Protein AF-W4F098-F1 (afdb_monomer)

pLDDT: mean 94.11, std 7.77, range [35.66, 98.75]

Sequence (326 aa):
MKIMIKNLPDYEVAYIRHFGSYFEPSDHWGRLGEWAARNGLFPPTQNYIGLSIDNPEFVAPELCRHDACITLPKDFVKEEHSEIHFKTITGGLYALYQFYDTPDKLANAYQAVFGDWIPQSDYVAVDKISLEFSMNNPLDDPEGKCKVDLYVPIKKKLSKDELITEFEQAQDWVISLKKHSENDFFKPIAKDKWSVAEIIGHLAYWDKYVLEEILPNMKQNADINSIDFQELNNQASNYALSGIFGMSLIDQFVEGRERLVAELKGKSDAEFYVQFKINGDEVDPDSGAPFSMYSYISSFIWHDNHHKKQIIAFFNSKYSEDFQVK

Foldseek 3Di:
DDKDKDWDAKFKKWKDKDFFAPPDDDCRLVVVVVVCVVVVQDPPVKWWKKWFPDDCVPDPGRGTMIITIITDDPPDDCVVCPPIDIDMQHTGIWIWDKDKFASVCVVVVVCCVQVPPQQVDQKAFDPGIKIWTFPDQLVPPPRSITTTTITTHIDGQDDLVRLLVLLLVLLVLLVVCVPDDQVQQQDALDVPHGGVLLVLLLLLLVLQCCLPQNVVQQAAAAEGEDDDSVVSSVVSRVVSVVPDTSVVSSVSNNVSSVSSSVVSVPDDPVQQAHFYHYPPHQADPVRRHGDGNSVVSVVSSVVSVVVSVSVVVSVVVVVVVVVVVD

Structure (mmCIF, N/CA/C/O backbone):
data_AF-W4F098-F1
#
_entry.id   AF-W4F098-F1
#
loop_
_atom_site.group_PDB
_atom_site.id
_atom_site.type_symbol
_atom_site.label_atom_id
_atom_site.label_alt_id
_atom_site.label_comp_id
_atom_site.label_asym_id
_atom_site.label_entity_id
_atom_site.label_seq_id
_atom_site.pdbx_PDB_ins_code
_atom_site.Cartn_x
_atom_site.Cartn_y
_atom_site.Cartn_z
_atom_site.occupancy
_atom_site.B_iso_or_equiv
_atom_site.auth_seq_id
_atom_site.auth_comp_id
_atom_site.auth_asym_id
_atom_site.auth_atom_id
_atom_site.pdbx_PDB_model_num
ATOM 1 N N . MET A 1 1 ? -9.588 -8.659 -22.342 1.00 80.19 1 MET A N 1
ATOM 2 C CA . MET A 1 1 ? -8.180 -8.524 -21.913 1.00 80.19 1 MET A CA 1
ATOM 3 C C . MET A 1 1 ? -7.691 -9.848 -21.333 1.00 80.19 1 MET A C 1
ATOM 5 O O . MET A 1 1 ? -8.474 -10.498 -20.653 1.00 80.19 1 MET A O 1
ATOM 9 N N . LYS A 1 2 ? -6.446 -10.272 -21.596 1.00 90.38 2 LYS A N 1
ATOM 10 C CA . LYS A 1 2 ? -5.858 -11.475 -20.980 1.00 90.38 2 LYS A CA 1
ATOM 11 C C . LYS A 1 2 ? -4.808 -11.054 -19.953 1.00 90.38 2 LYS A C 1
ATOM 13 O O . LYS A 1 2 ? -3.764 -10.547 -20.344 1.00 90.38 2 LYS A O 1
ATOM 18 N N . ILE A 1 3 ? -5.093 -11.288 -18.675 1.00 96.81 3 ILE A N 1
ATOM 19 C CA . ILE A 1 3 ? -4.141 -11.105 -17.574 1.00 96.81 3 ILE A CA 1
ATOM 20 C C . ILE A 1 3 ? -3.572 -12.464 -17.182 1.00 96.81 3 ILE A C 1
ATOM 22 O O . ILE A 1 3 ? -4.299 -13.457 -17.119 1.00 96.81 3 ILE A O 1
ATOM 26 N N . MET A 1 4 ? -2.265 -12.517 -16.944 1.00 97.81 4 MET A N 1
ATOM 27 C CA . MET A 1 4 ? -1.589 -13.702 -16.419 1.00 97.81 4 MET A CA 1
ATOM 28 C C . MET A 1 4 ? -1.068 -13.419 -15.019 1.00 97.81 4 MET A C 1
ATOM 30 O O . MET A 1 4 ? -0.455 -12.388 -14.785 1.00 97.81 4 MET A O 1
ATOM 34 N N . ILE A 1 5 ? -1.248 -14.361 -14.101 1.00 98.00 5 ILE A N 1
ATOM 35 C CA . ILE A 1 5 ? -0.668 -14.258 -12.762 1.00 98.00 5 ILE A CA 1
ATOM 36 C C . ILE A 1 5 ? 0.738 -14.853 -12.797 1.00 98.00 5 ILE A C 1
ATOM 38 O O . ILE A 1 5 ? 0.929 -15.984 -13.257 1.00 98.00 5 ILE A O 1
ATOM 42 N N . LYS A 1 6 ? 1.732 -14.090 -12.345 1.00 98.06 6 LYS A N 1
ATOM 43 C CA . LYS A 1 6 ? 3.144 -14.482 -12.368 1.00 98.06 6 LYS A CA 1
ATOM 44 C C . LYS A 1 6 ? 3.785 -14.219 -11.018 1.00 98.06 6 LYS A C 1
ATOM 46 O O . LYS A 1 6 ? 3.585 -13.163 -10.434 1.00 98.06 6 LYS A O 1
ATOM 51 N N . ASN A 1 7 ? 4.582 -15.172 -10.547 1.00 97.69 7 ASN A N 1
ATOM 52 C CA . ASN A 1 7 ? 5.490 -14.929 -9.438 1.00 97.69 7 ASN A CA 1
ATOM 53 C C . ASN A 1 7 ? 6.871 -14.593 -10.008 1.00 97.69 7 ASN A C 1
ATOM 55 O O . ASN A 1 7 ? 7.458 -15.424 -10.702 1.00 97.69 7 ASN A O 1
ATOM 59 N N . LEU A 1 8 ? 7.363 -13.388 -9.742 1.00 97.81 8 LEU A N 1
ATOM 60 C CA . LEU A 1 8 ? 8.679 -12.926 -10.173 1.00 97.81 8 LEU A CA 1
ATOM 61 C C . LEU A 1 8 ? 9.720 -13.120 -9.057 1.00 97.81 8 LEU A C 1
ATOM 63 O O . LEU A 1 8 ? 9.364 -12.999 -7.880 1.00 97.81 8 LEU A O 1
ATOM 67 N N . PRO A 1 9 ? 10.986 -13.424 -9.401 1.00 97.38 9 PRO A N 1
ATOM 68 C CA . PRO A 1 9 ? 12.090 -13.408 -8.447 1.00 97.38 9 PRO A CA 1
ATOM 69 C C . PRO A 1 9 ? 12.488 -11.968 -8.092 1.00 97.38 9 PRO A C 1
ATOM 71 O O . PRO A 1 9 ? 12.041 -11.014 -8.728 1.00 97.38 9 PRO A O 1
ATOM 74 N N . ASP A 1 10 ? 13.365 -11.827 -7.100 1.00 97.56 10 ASP A N 1
ATOM 75 C CA . ASP A 1 10 ? 14.087 -10.574 -6.879 1.00 97.56 10 ASP A CA 1
ATOM 76 C C . ASP A 1 10 ? 15.057 -10.315 -8.043 1.00 97.56 10 ASP A C 1
ATOM 78 O O . ASP A 1 10 ? 15.678 -11.247 -8.567 1.00 97.56 10 ASP A O 1
ATOM 82 N N . TYR A 1 11 ? 15.213 -9.047 -8.421 1.00 97.62 11 TYR A N 1
ATOM 83 C CA . TYR A 1 11 ? 16.178 -8.612 -9.426 1.00 97.62 11 TYR A CA 1
ATOM 84 C C . TYR A 1 11 ? 17.171 -7.627 -8.826 1.00 97.62 11 TYR A C 1
ATOM 86 O O . TYR A 1 11 ? 16.789 -6.580 -8.303 1.00 97.62 11 TYR A O 1
ATOM 94 N N . GLU A 1 12 ? 18.454 -7.925 -8.982 1.00 98.25 12 GLU A N 1
ATOM 95 C CA . GLU A 1 12 ? 19.508 -6.932 -8.815 1.00 98.25 12 GLU A CA 1
ATOM 96 C C . GLU A 1 12 ? 19.577 -6.086 -10.082 1.00 98.25 12 GLU A C 1
ATOM 98 O O . GLU A 1 12 ? 19.704 -6.631 -11.182 1.00 98.25 12 GLU A O 1
ATOM 103 N N . VAL A 1 13 ? 19.467 -4.765 -9.938 1.00 98.50 13 VAL A N 1
ATOM 104 C CA . VAL A 1 13 ? 19.483 -3.846 -11.077 1.00 98.50 13 VAL A CA 1
ATOM 105 C C . VAL A 1 13 ? 20.481 -2.715 -10.884 1.00 98.50 13 VAL A C 1
ATOM 107 O O . VAL A 1 13 ? 20.653 -2.199 -9.776 1.00 98.50 13 VAL A O 1
ATOM 110 N N . ALA A 1 14 ? 21.093 -2.300 -11.990 1.00 98.56 14 ALA A N 1
ATOM 111 C CA . ALA A 1 14 ? 21.688 -0.976 -12.113 1.00 98.56 14 ALA A CA 1
ATOM 112 C C . ALA A 1 14 ? 20.643 -0.021 -12.693 1.00 98.56 14 ALA A C 1
ATOM 114 O O . ALA A 1 14 ? 19.840 -0.431 -13.537 1.00 98.56 14 ALA A O 1
ATOM 115 N N . TYR A 1 15 ? 20.628 1.235 -12.250 1.00 98.44 15 TYR A N 1
ATOM 116 C CA . TYR A 1 15 ? 19.641 2.203 -12.713 1.00 98.44 15 TYR A CA 1
ATOM 117 C C . TYR A 1 15 ? 20.173 3.628 -12.836 1.00 98.44 15 TYR A C 1
ATOM 119 O O . TYR A 1 15 ? 21.070 4.056 -12.106 1.00 98.44 15 TYR A O 1
ATOM 127 N N . ILE A 1 16 ? 19.548 4.380 -13.742 1.00 98.00 16 ILE A N 1
ATOM 128 C CA . ILE A 1 16 ? 19.673 5.836 -13.840 1.00 98.00 16 ILE A CA 1
ATOM 129 C C . ILE A 1 16 ? 18.292 6.440 -13.588 1.00 98.00 16 ILE A C 1
ATOM 131 O O . ILE A 1 16 ? 17.318 6.079 -14.253 1.00 98.00 16 ILE A O 1
ATOM 135 N N . ARG A 1 17 ? 18.222 7.359 -12.618 1.00 96.94 17 ARG A N 1
ATOM 136 C CA . ARG A 1 17 ? 17.006 8.106 -12.289 1.00 96.94 17 ARG A CA 1
ATOM 137 C C . ARG A 1 17 ? 16.885 9.359 -13.142 1.00 96.94 17 ARG A C 1
ATOM 139 O O . ARG A 1 17 ? 17.845 10.118 -13.276 1.00 96.94 17 ARG A O 1
ATOM 146 N N . HIS A 1 18 ? 15.679 9.599 -13.625 1.00 95.75 18 HIS A N 1
ATOM 147 C CA . HIS A 1 18 ? 15.246 10.839 -14.243 1.00 95.75 18 HIS A CA 1
ATOM 148 C C . HIS A 1 18 ? 14.149 11.500 -13.401 1.00 95.75 18 HIS A C 1
ATOM 150 O O . HIS A 1 18 ? 13.354 10.807 -12.764 1.00 95.75 18 HIS A O 1
ATOM 156 N N . PHE A 1 19 ? 14.137 12.833 -13.403 1.00 94.94 19 PHE A N 1
ATOM 157 C CA . PHE A 1 19 ? 13.070 13.668 -12.857 1.00 94.94 19 PHE A CA 1
ATOM 158 C C . PHE A 1 19 ? 12.462 14.459 -14.011 1.00 94.94 19 PHE A C 1
ATOM 160 O O . PHE A 1 19 ? 13.206 15.152 -14.711 1.00 94.94 19 PHE A O 1
ATOM 167 N N . GLY A 1 20 ? 11.152 14.348 -14.204 1.00 92.88 20 GLY A N 1
ATOM 168 C CA . GLY A 1 20 ? 10.455 14.974 -15.320 1.00 92.88 20 GLY A CA 1
ATOM 169 C C . GLY A 1 20 ? 9.250 14.172 -15.796 1.00 92.88 20 GLY A C 1
ATOM 170 O O . GLY A 1 20 ? 8.961 13.079 -15.305 1.00 92.88 20 GLY A O 1
ATOM 171 N N . SER A 1 21 ? 8.542 14.747 -16.769 1.00 89.31 21 SER A N 1
ATOM 172 C CA . SER A 1 21 ? 7.345 14.149 -17.356 1.00 89.31 21 SER A CA 1
ATOM 173 C C . SER A 1 21 ? 7.665 12.804 -18.007 1.00 89.31 21 SER A C 1
ATOM 175 O O . SER A 1 21 ? 8.571 12.712 -18.832 1.00 89.31 21 SER A O 1
ATOM 177 N N . TYR A 1 22 ? 6.861 11.775 -17.723 1.00 87.38 22 TYR A N 1
ATOM 178 C CA . TYR A 1 22 ? 6.970 10.476 -18.403 1.00 87.38 22 TYR A CA 1
ATOM 179 C C . TYR A 1 22 ? 6.604 10.534 -19.894 1.00 87.38 22 TYR A C 1
ATOM 181 O O . TYR A 1 22 ? 6.888 9.598 -20.638 1.00 87.38 22 TYR A O 1
ATOM 189 N N . PHE A 1 23 ? 5.950 11.612 -20.329 1.00 80.88 23 PHE A N 1
ATOM 190 C CA . PHE A 1 23 ? 5.459 11.785 -21.696 1.00 80.88 23 PHE A CA 1
ATOM 191 C C . PHE A 1 23 ? 6.405 12.615 -22.571 1.00 80.88 23 PHE A C 1
ATOM 193 O O . PHE A 1 23 ? 6.161 12.765 -23.768 1.00 80.88 23 PHE A O 1
ATOM 200 N N . GLU A 1 24 ? 7.468 13.172 -21.988 1.00 81.62 24 GLU A N 1
ATOM 201 C CA . GLU A 1 24 ? 8.462 13.962 -22.708 1.00 81.62 24 GLU A CA 1
ATOM 202 C C . GLU A 1 24 ? 9.735 13.144 -22.971 1.00 81.62 24 GLU A C 1
ATOM 204 O O . GLU A 1 24 ? 10.067 12.234 -22.208 1.00 81.62 24 GLU A O 1
ATOM 209 N N . PRO A 1 25 ? 10.480 13.441 -24.052 1.00 79.75 25 PRO A N 1
ATOM 210 C CA . PRO A 1 25 ? 11.747 12.777 -24.314 1.00 79.75 25 PRO A CA 1
ATOM 211 C C . PRO A 1 25 ? 12.751 12.980 -23.177 1.00 79.75 25 PRO A C 1
ATOM 213 O O . PRO A 1 25 ? 12.958 14.088 -22.687 1.00 79.75 25 PRO A O 1
ATOM 216 N N . SER A 1 26 ? 13.453 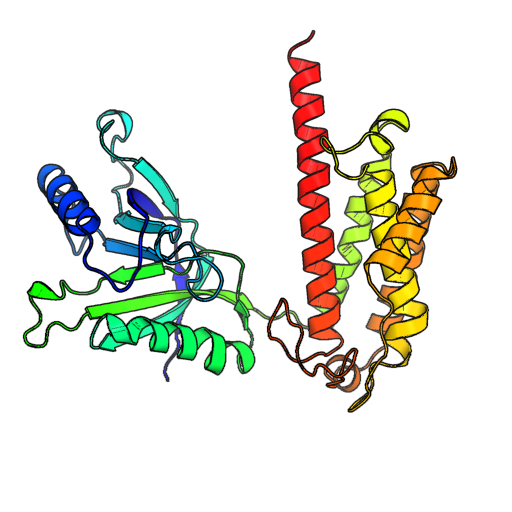11.908 -22.832 1.00 83.25 26 SER A N 1
ATOM 217 C CA . SER A 1 26 ? 14.438 11.870 -21.752 1.00 83.25 26 SER A CA 1
ATOM 218 C C . SER A 1 26 ? 15.675 11.076 -22.181 1.00 83.25 26 SER A C 1
ATOM 220 O O . SER A 1 26 ? 15.553 10.104 -22.929 1.00 83.25 26 SER A O 1
ATOM 222 N N . ASP A 1 27 ? 16.862 11.436 -21.691 1.00 91.25 27 ASP A N 1
ATOM 223 C CA . ASP A 1 27 ? 18.137 10.847 -22.129 1.00 91.25 27 ASP A CA 1
ATOM 224 C C . ASP A 1 27 ? 18.610 9.641 -21.292 1.00 91.25 27 ASP A C 1
ATOM 226 O O . ASP A 1 27 ? 19.553 8.942 -21.677 1.00 91.25 27 ASP A O 1
ATOM 230 N N . HIS A 1 28 ? 17.976 9.369 -20.146 1.00 94.44 28 HIS A N 1
ATOM 231 C CA . HIS A 1 28 ? 18.474 8.399 -19.163 1.00 94.44 28 HIS A CA 1
ATOM 232 C C . HIS A 1 28 ? 18.463 6.959 -19.677 1.00 94.44 28 HIS A C 1
ATOM 234 O O . HIS A 1 28 ? 19.371 6.202 -19.337 1.00 94.44 28 HIS A O 1
ATOM 240 N N . TRP A 1 29 ? 17.513 6.589 -20.541 1.00 93.50 29 TRP A N 1
ATOM 241 C CA . TRP A 1 29 ? 17.525 5.293 -21.231 1.00 93.50 29 TRP A CA 1
ATOM 242 C C . TRP A 1 29 ? 18.740 5.132 -22.151 1.00 93.50 29 TRP A C 1
ATOM 244 O O . TRP A 1 29 ? 19.374 4.078 -22.145 1.00 93.50 29 TRP A O 1
ATOM 254 N N . GLY A 1 30 ? 19.107 6.183 -22.893 1.00 94.12 30 GLY A N 1
ATOM 255 C CA . GLY A 1 30 ? 20.294 6.185 -23.752 1.00 94.12 30 GLY A CA 1
ATOM 256 C C . GLY A 1 30 ? 21.578 6.051 -22.935 1.00 94.12 30 GLY A C 1
ATOM 257 O O . GLY A 1 30 ? 22.391 5.167 -23.195 1.00 94.12 30 GLY A O 1
ATOM 258 N N . ARG A 1 31 ? 21.704 6.847 -21.867 1.00 96.44 31 ARG A N 1
ATOM 259 C CA . ARG A 1 31 ? 22.838 6.781 -20.928 1.00 96.44 31 ARG A CA 1
ATOM 260 C C . ARG A 1 31 ? 22.973 5.405 -20.271 1.00 96.44 31 ARG A C 1
ATOM 262 O O . ARG A 1 31 ? 24.084 4.890 -20.142 1.00 96.44 31 ARG A O 1
ATOM 269 N N . LEU A 1 32 ? 21.853 4.794 -19.874 1.00 97.25 32 LEU A N 1
ATOM 270 C CA . LEU A 1 32 ? 21.842 3.439 -19.323 1.00 97.25 32 LEU A CA 1
ATOM 271 C C . LEU A 1 32 ? 22.260 2.416 -20.383 1.00 97.25 32 LEU A C 1
ATOM 273 O O . LEU A 1 32 ? 23.039 1.519 -20.077 1.00 97.25 32 LEU A O 1
ATOM 277 N N . GLY A 1 33 ? 21.777 2.556 -21.619 1.00 95.88 33 GLY A N 1
ATOM 278 C CA . GLY A 1 33 ? 22.153 1.706 -22.748 1.00 95.88 33 GLY A CA 1
ATOM 279 C C . GLY A 1 33 ? 23.653 1.748 -23.046 1.00 95.88 33 GLY A C 1
ATOM 280 O O . GLY A 1 33 ? 24.286 0.702 -23.164 1.00 95.88 33 GLY A O 1
ATOM 281 N N . GLU A 1 34 ? 24.251 2.941 -23.086 1.00 96.50 34 GLU A N 1
ATOM 282 C CA . GLU A 1 34 ? 25.697 3.121 -23.274 1.00 96.50 34 GLU A CA 1
ATOM 283 C C . GLU A 1 34 ? 26.517 2.496 -22.141 1.00 96.50 34 GLU A C 1
ATOM 285 O O . GLU A 1 34 ? 27.559 1.876 -22.374 1.00 96.50 34 GLU A O 1
ATOM 290 N N . TRP A 1 35 ? 26.065 2.658 -20.896 1.00 97.88 35 TRP A N 1
ATOM 291 C CA . TRP A 1 35 ? 26.702 2.024 -19.747 1.00 97.88 35 TRP A CA 1
ATOM 292 C C . TRP A 1 35 ? 26.570 0.496 -19.799 1.00 97.88 35 TRP A C 1
ATOM 294 O O . TRP A 1 35 ? 27.565 -0.208 -19.640 1.00 97.88 35 TRP A O 1
ATOM 304 N N . ALA A 1 36 ? 25.380 -0.026 -20.095 1.00 97.56 36 ALA A N 1
ATOM 305 C CA . ALA A 1 36 ? 25.125 -1.457 -20.222 1.00 97.56 36 ALA A CA 1
ATOM 306 C C . ALA A 1 36 ? 25.998 -2.096 -21.314 1.00 97.56 36 ALA A C 1
ATOM 308 O O . ALA A 1 36 ? 26.632 -3.125 -21.076 1.00 97.56 36 ALA A O 1
ATOM 309 N N . ALA A 1 37 ? 26.110 -1.441 -22.474 1.00 96.62 37 ALA A N 1
ATOM 310 C CA . ALA A 1 37 ? 26.910 -1.925 -23.592 1.00 96.62 37 ALA A CA 1
ATOM 311 C C . ALA A 1 37 ? 28.406 -2.017 -23.257 1.00 96.62 37 ALA A C 1
ATOM 313 O O . ALA A 1 37 ? 29.049 -3.014 -23.588 1.00 96.62 37 ALA A O 1
ATOM 314 N N . ARG A 1 38 ? 28.959 -1.017 -22.552 1.00 96.81 38 ARG A N 1
ATOM 315 C CA . ARG A 1 38 ? 30.360 -1.039 -22.087 1.00 96.81 38 ARG A CA 1
ATOM 316 C C . ARG A 1 38 ? 30.646 -2.173 -21.102 1.00 96.81 38 ARG A C 1
ATOM 318 O O . ARG A 1 38 ? 31.781 -2.631 -21.038 1.00 96.81 38 ARG A O 1
ATOM 325 N N . ASN A 1 39 ? 29.623 -2.633 -20.385 1.00 96.44 39 ASN A N 1
ATOM 326 C CA . ASN A 1 39 ? 29.720 -3.674 -19.362 1.00 96.44 39 ASN A CA 1
ATOM 327 C C . ASN A 1 39 ? 29.205 -5.045 -19.825 1.00 96.44 39 ASN A C 1
ATOM 329 O O . ASN A 1 39 ? 29.034 -5.952 -19.015 1.00 96.44 39 ASN A O 1
ATOM 333 N N . GLY A 1 40 ? 28.953 -5.220 -21.127 1.00 96.19 40 GLY A N 1
ATOM 334 C CA . GLY A 1 40 ? 28.548 -6.512 -21.681 1.00 96.19 40 GLY A CA 1
ATOM 335 C C . GLY A 1 40 ? 27.134 -6.961 -21.294 1.00 96.19 40 GLY A C 1
ATOM 336 O O . GLY A 1 40 ? 26.824 -8.150 -21.384 1.00 96.19 40 GLY A O 1
ATOM 337 N N . LEU A 1 41 ? 26.278 -6.042 -20.842 1.00 97.25 41 LEU A N 1
ATOM 338 C CA . LEU A 1 41 ? 24.925 -6.342 -20.384 1.00 97.25 41 LEU A CA 1
ATOM 339 C C . LEU A 1 41 ? 23.940 -6.193 -21.545 1.00 97.25 41 LEU A C 1
ATOM 341 O O . LEU A 1 41 ? 23.607 -5.081 -21.949 1.00 97.25 41 LEU A O 1
ATOM 345 N N . PHE A 1 42 ? 23.464 -7.322 -22.074 1.00 92.88 42 PHE A N 1
ATOM 346 C CA . PHE A 1 42 ? 22.591 -7.345 -23.248 1.00 92.88 42 PHE A CA 1
ATOM 347 C C . PHE A 1 42 ? 21.412 -8.319 -23.097 1.00 92.88 42 PHE A C 1
ATOM 349 O O . PHE A 1 42 ? 21.537 -9.358 -22.432 1.00 92.88 42 PHE A O 1
ATOM 356 N N . PRO A 1 43 ? 20.281 -8.045 -23.771 1.00 91.94 43 PRO A N 1
ATOM 357 C CA . PRO A 1 43 ? 19.245 -9.042 -24.014 1.00 91.94 43 PRO A CA 1
ATOM 358 C C . PRO A 1 43 ? 19.775 -10.237 -24.836 1.00 91.94 43 PRO A C 1
ATOM 360 O O . PRO A 1 43 ? 20.730 -10.086 -25.599 1.00 91.94 43 PRO A O 1
ATOM 363 N N . PRO A 1 44 ? 19.160 -11.430 -24.730 1.00 91.56 44 PRO A N 1
ATOM 364 C CA . PRO A 1 44 ? 17.996 -11.746 -23.899 1.00 91.56 44 PRO A CA 1
ATOM 365 C C . PRO A 1 44 ? 18.357 -12.103 -22.448 1.00 91.56 44 PRO A C 1
ATOM 367 O O . PRO A 1 44 ? 17.464 -12.372 -21.652 1.00 91.56 44 PRO A O 1
ATOM 370 N N . THR A 1 45 ? 19.647 -12.150 -22.101 1.00 95.00 45 THR A N 1
ATOM 371 C CA . THR A 1 45 ? 20.089 -12.529 -20.751 1.00 95.00 45 THR A CA 1
ATOM 372 C C . THR A 1 45 ? 19.731 -11.460 -19.726 1.00 95.00 45 THR A C 1
ATOM 374 O O . THR A 1 45 ? 19.345 -11.803 -18.611 1.00 95.00 45 THR A O 1
ATOM 377 N N . GLN A 1 46 ? 19.846 -10.183 -20.104 1.00 97.31 46 GLN A N 1
ATOM 378 C CA . GLN A 1 46 ? 19.443 -9.056 -19.270 1.00 97.31 46 GLN A CA 1
ATOM 379 C C . GLN A 1 46 ? 18.183 -8.376 -19.785 1.00 97.31 46 GLN A C 1
ATOM 381 O O . GLN A 1 46 ? 17.939 -8.308 -20.989 1.00 97.31 46 GLN A O 1
ATOM 386 N N . ASN A 1 47 ? 17.397 -7.861 -18.846 1.00 97.69 47 ASN A N 1
ATOM 387 C CA . ASN A 1 47 ? 16.128 -7.203 -19.105 1.00 97.69 47 ASN A CA 1
ATOM 388 C C . ASN A 1 47 ? 16.237 -5.723 -18.763 1.00 97.69 47 ASN A C 1
ATOM 390 O O . ASN A 1 47 ? 16.772 -5.365 -17.712 1.00 97.69 47 ASN A O 1
ATOM 394 N N . TYR A 1 48 ? 15.683 -4.886 -19.634 1.00 97.81 48 TYR A N 1
ATOM 395 C CA . TYR A 1 48 ? 15.453 -3.478 -19.353 1.00 97.81 48 TYR A CA 1
ATOM 396 C C . TYR A 1 48 ? 14.089 -3.318 -18.684 1.00 97.81 48 TYR A C 1
ATOM 398 O O . TYR A 1 48 ? 13.096 -3.86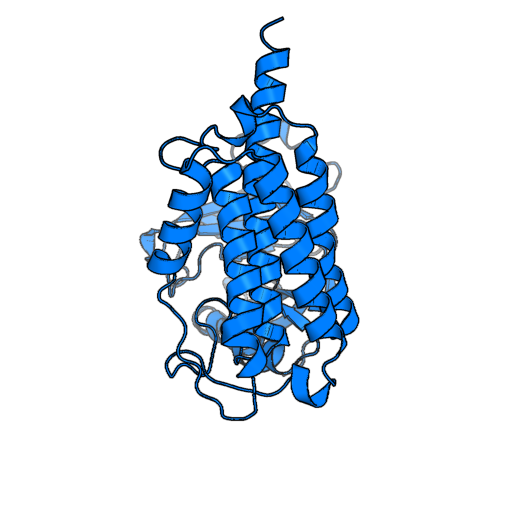4 -19.170 1.00 97.81 48 TYR A O 1
ATOM 406 N N . ILE A 1 49 ? 14.053 -2.603 -17.561 1.00 98.25 49 ILE A N 1
ATOM 407 C CA . ILE A 1 49 ? 12.852 -2.438 -16.736 1.00 98.25 49 ILE A CA 1
ATOM 408 C C . ILE A 1 49 ? 12.644 -0.947 -16.466 1.00 98.25 49 ILE A C 1
ATOM 410 O O . ILE A 1 49 ? 13.531 -0.289 -15.922 1.00 98.25 49 ILE A O 1
ATOM 414 N N . GLY A 1 50 ? 11.492 -0.415 -16.866 1.00 97.00 50 GLY A N 1
ATOM 415 C CA . GLY A 1 50 ? 11.031 0.922 -16.504 1.00 97.00 50 GLY A CA 1
ATOM 416 C C . GLY A 1 50 ? 10.300 0.896 -15.167 1.00 97.00 50 GLY A C 1
ATOM 417 O O . GLY A 1 50 ? 9.568 -0.052 -14.870 1.00 97.00 50 GLY A O 1
ATOM 418 N N . LEU A 1 51 ? 10.534 1.918 -14.347 1.00 97.06 51 LEU A N 1
ATOM 419 C CA . LEU A 1 51 ? 9.889 2.093 -13.050 1.00 97.06 51 LEU A CA 1
ATOM 420 C C . LEU A 1 51 ? 9.354 3.520 -12.944 1.00 97.06 51 LEU A C 1
ATOM 422 O O . LEU A 1 51 ? 10.101 4.440 -12.600 1.00 97.06 51 LEU A O 1
ATOM 426 N N . SER A 1 52 ? 8.060 3.676 -13.202 1.00 95.00 52 SER A N 1
ATOM 427 C CA . SER A 1 52 ? 7.299 4.901 -12.947 1.00 95.00 52 SER A CA 1
ATOM 428 C C . SER A 1 52 ? 6.968 4.967 -11.451 1.00 95.00 52 SER A C 1
ATOM 430 O O . SER A 1 52 ? 6.111 4.231 -10.966 1.00 95.00 52 SER A O 1
ATOM 432 N N . ILE A 1 53 ? 7.725 5.761 -10.684 1.00 94.38 53 ILE A N 1
ATOM 433 C CA . ILE A 1 53 ? 7.678 5.739 -9.207 1.00 94.38 53 ILE A CA 1
ATOM 434 C C . ILE A 1 53 ? 6.487 6.536 -8.677 1.00 94.38 53 ILE A C 1
ATOM 436 O O . ILE A 1 53 ? 5.894 6.170 -7.666 1.00 94.38 53 ILE A O 1
ATOM 440 N N . ASP A 1 54 ? 6.173 7.636 -9.347 1.00 93.25 54 ASP A N 1
ATOM 441 C CA . ASP A 1 54 ? 5.133 8.576 -8.951 1.00 93.25 54 ASP A CA 1
ATOM 442 C C . ASP A 1 54 ? 3.931 8.475 -9.895 1.00 93.25 54 ASP A C 1
ATOM 444 O O . ASP A 1 54 ? 4.108 8.252 -11.094 1.00 93.25 54 ASP A O 1
ATOM 448 N N . ASN A 1 55 ? 2.717 8.669 -9.369 1.00 88.69 55 ASN A N 1
ATOM 449 C CA . ASN A 1 55 ? 1.509 8.765 -10.186 1.00 88.69 55 ASN A CA 1
ATOM 450 C C . ASN A 1 55 ? 1.376 10.205 -10.736 1.00 88.69 55 ASN A C 1
ATOM 452 O O . ASN A 1 55 ? 1.226 11.135 -9.935 1.00 88.69 55 ASN A O 1
ATOM 456 N N . PRO A 1 56 ? 1.395 10.402 -12.069 1.00 89.00 56 PRO A N 1
ATOM 457 C CA . PRO A 1 56 ? 1.367 11.730 -12.683 1.00 89.00 56 PRO A CA 1
ATOM 458 C C . PRO A 1 56 ? 0.027 12.469 -12.517 1.00 89.00 56 PRO A C 1
ATOM 460 O O . PRO A 1 56 ? -0.046 13.656 -12.818 1.00 89.00 56 PRO A O 1
ATOM 463 N N . GLU A 1 57 ? -1.030 11.809 -12.028 1.00 87.25 57 GLU A N 1
ATOM 464 C CA . GLU A 1 57 ? -2.294 12.471 -11.666 1.00 87.25 57 GLU A CA 1
ATOM 465 C C . GLU A 1 57 ? -2.206 13.229 -10.332 1.00 87.25 57 GLU A C 1
ATOM 467 O O . GLU A 1 57 ? -2.942 14.191 -10.117 1.00 87.25 57 GLU A O 1
ATOM 472 N N . PHE A 1 58 ? -1.291 12.822 -9.444 1.00 87.94 58 PHE A N 1
ATOM 473 C CA . PHE A 1 58 ? -1.135 13.397 -8.102 1.00 87.94 58 PHE A CA 1
ATOM 474 C C . PHE A 1 58 ? 0.190 14.138 -7.905 1.00 87.94 58 PHE A C 1
ATOM 476 O O . PHE A 1 58 ? 0.319 14.944 -6.983 1.00 87.94 58 PHE A O 1
ATOM 483 N N . VAL A 1 59 ? 1.186 13.868 -8.750 1.00 91.38 59 VAL A N 1
ATOM 484 C CA . VAL A 1 59 ? 2.519 14.472 -8.678 1.00 91.38 59 VAL A CA 1
ATOM 485 C C . VAL A 1 59 ? 2.757 15.317 -9.920 1.00 91.38 59 VAL A C 1
ATOM 487 O O . VAL A 1 59 ? 2.574 14.849 -11.041 1.00 91.38 59 VAL A O 1
ATOM 490 N N . ALA A 1 60 ? 3.184 16.567 -9.717 1.00 93.12 60 ALA A N 1
ATOM 491 C CA . ALA A 1 60 ? 3.496 17.480 -10.812 1.00 93.12 60 ALA A CA 1
ATOM 492 C C . ALA A 1 60 ? 4.524 16.846 -11.778 1.00 93.12 60 ALA A C 1
ATOM 494 O O . ALA A 1 60 ? 5.467 16.201 -11.301 1.00 93.12 60 ALA A O 1
ATOM 495 N N . PRO A 1 61 ? 4.382 17.014 -13.108 1.00 92.19 61 PRO A N 1
ATOM 496 C CA . PRO A 1 61 ? 5.235 16.341 -14.090 1.00 92.19 61 PRO A CA 1
ATOM 497 C C . PRO A 1 61 ? 6.738 16.524 -13.843 1.00 92.19 61 PRO A C 1
ATOM 499 O O . PRO A 1 61 ? 7.497 15.569 -13.931 1.00 92.19 61 PRO A O 1
ATOM 502 N N . GLU A 1 62 ? 7.180 17.717 -13.455 1.00 93.69 62 GLU A N 1
ATOM 503 C CA . GLU A 1 62 ? 8.581 18.038 -13.163 1.00 93.69 62 GLU A CA 1
ATOM 504 C C . GLU A 1 62 ? 9.146 17.351 -11.906 1.00 93.69 62 GLU A C 1
ATOM 506 O O . GLU A 1 62 ? 10.363 17.303 -11.718 1.00 93.69 62 GLU A O 1
ATOM 511 N N . LEU A 1 63 ? 8.277 16.816 -11.043 1.00 94.94 63 LEU A N 1
ATOM 512 C CA . LEU A 1 63 ? 8.645 16.095 -9.822 1.00 94.94 63 LEU A CA 1
ATOM 513 C C . LEU A 1 63 ? 8.519 14.574 -9.962 1.00 94.94 63 LEU A C 1
ATOM 515 O O . LEU A 1 63 ? 8.996 13.854 -9.082 1.00 94.94 63 LEU A O 1
ATOM 519 N N . CYS A 1 64 ? 7.905 14.086 -11.042 1.00 95.50 64 CYS A N 1
ATOM 520 C CA . CYS A 1 64 ? 7.774 12.659 -11.308 1.00 95.50 64 CYS A CA 1
ATOM 521 C C . CYS A 1 64 ? 9.150 12.009 -11.484 1.00 95.50 64 CYS A C 1
ATOM 523 O O . CYS A 1 64 ? 10.027 12.548 -12.162 1.00 95.50 64 CYS A O 1
ATOM 525 N N . ARG A 1 65 ? 9.348 10.838 -10.872 1.00 96.81 65 ARG A N 1
ATOM 526 C CA . ARG A 1 65 ? 10.607 10.091 -10.919 1.00 96.81 65 ARG A CA 1
ATOM 527 C C . ARG A 1 65 ? 10.450 8.821 -11.735 1.00 96.81 65 ARG A C 1
ATOM 529 O O . ARG A 1 65 ? 9.612 7.973 -11.435 1.00 96.81 65 ARG A O 1
ATOM 536 N N . HIS A 1 66 ? 11.342 8.642 -12.700 1.00 96.94 66 HIS A N 1
ATOM 537 C CA . HIS A 1 66 ? 11.454 7.410 -13.469 1.00 96.94 66 HIS A CA 1
ATOM 538 C C . HIS A 1 66 ? 12.838 6.791 -13.281 1.00 96.94 66 HIS A C 1
ATOM 540 O O . HIS A 1 66 ? 13.848 7.456 -13.518 1.00 96.94 66 HIS A O 1
ATOM 546 N N . ASP A 1 67 ? 12.909 5.501 -12.954 1.00 97.81 67 ASP A N 1
ATOM 547 C CA . ASP A 1 67 ? 14.169 4.753 -13.022 1.00 97.81 67 ASP A CA 1
ATOM 548 C C . ASP A 1 67 ? 14.192 3.890 -14.286 1.00 97.81 67 ASP A C 1
ATOM 550 O O . ASP A 1 67 ? 13.357 3.005 -14.456 1.00 97.81 67 ASP A O 1
ATOM 554 N N . ALA A 1 68 ? 15.164 4.133 -15.168 1.00 97.62 68 ALA A N 1
ATOM 555 C CA . ALA A 1 68 ? 15.521 3.161 -16.197 1.00 97.62 68 ALA A CA 1
ATOM 556 C C . ALA A 1 68 ? 16.471 2.147 -15.564 1.00 97.62 68 ALA A C 1
ATOM 558 O O . ALA A 1 68 ? 17.503 2.539 -15.013 1.00 97.62 68 ALA A O 1
ATOM 559 N N . CYS A 1 69 ? 16.126 0.865 -15.616 1.00 98.50 69 CYS A N 1
ATOM 560 C CA . CYS A 1 69 ? 16.888 -0.209 -14.989 1.00 98.50 69 CYS A CA 1
ATOM 561 C C . CYS A 1 69 ? 17.352 -1.251 -16.007 1.00 98.50 69 CYS A C 1
ATOM 563 O O . CYS A 1 69 ? 16.687 -1.489 -17.015 1.00 98.50 69 CYS A O 1
ATOM 565 N N . ILE A 1 70 ? 18.467 -1.915 -15.700 1.00 98.56 70 ILE A N 1
ATOM 566 C CA . ILE A 1 70 ? 18.901 -3.152 -16.356 1.00 98.56 70 ILE A CA 1
ATOM 567 C C . ILE A 1 70 ? 19.236 -4.208 -15.301 1.00 98.56 70 ILE A C 1
ATOM 569 O O . ILE A 1 70 ? 19.865 -3.894 -14.287 1.00 98.56 70 ILE A O 1
ATOM 573 N N . THR A 1 71 ? 18.805 -5.451 -15.520 1.00 98.44 71 THR A N 1
ATOM 574 C CA . THR A 1 71 ? 19.128 -6.566 -14.618 1.00 98.44 71 THR A CA 1
ATOM 575 C C . THR A 1 71 ? 20.610 -6.923 -14.658 1.00 98.44 71 THR A C 1
ATOM 577 O O . THR A 1 71 ? 21.275 -6.789 -15.687 1.00 98.44 71 THR A O 1
ATOM 580 N N . LEU A 1 72 ? 21.120 -7.395 -13.522 1.00 98.38 72 LEU A N 1
ATOM 581 C CA . LEU A 1 72 ? 22.521 -7.747 -13.336 1.00 98.38 72 LEU A CA 1
ATOM 582 C C . LEU A 1 72 ? 22.711 -9.262 -13.156 1.00 98.38 72 LEU A C 1
ATOM 584 O O . LEU A 1 72 ? 21.881 -9.925 -12.525 1.00 98.38 72 LEU A O 1
ATOM 588 N N . PRO A 1 73 ? 23.827 -9.822 -13.656 1.00 96.62 73 PRO A N 1
ATOM 589 C CA . PRO A 1 73 ? 24.307 -11.138 -13.247 1.00 96.62 73 PRO A CA 1
ATOM 590 C C . PRO A 1 73 ? 24.511 -11.227 -11.728 1.00 96.62 73 PRO A C 1
ATOM 592 O O . PRO A 1 73 ? 24.823 -10.237 -11.069 1.00 96.62 73 PRO A O 1
ATOM 595 N N . LYS A 1 74 ? 24.391 -12.436 -11.166 1.00 92.12 74 LYS A N 1
ATOM 596 C CA . LYS A 1 74 ? 24.571 -12.670 -9.719 1.00 92.12 74 LYS A CA 1
ATOM 597 C C . LYS A 1 74 ? 25.980 -12.344 -9.217 1.00 92.12 74 LYS A C 1
ATOM 599 O O . LYS A 1 74 ? 26.147 -12.039 -8.044 1.00 92.12 74 LYS A O 1
ATOM 604 N N . ASP A 1 75 ? 26.971 -12.464 -10.088 1.00 93.25 75 ASP A N 1
ATOM 605 C CA . ASP A 1 75 ? 28.397 -12.262 -9.842 1.00 93.25 75 ASP A CA 1
ATOM 606 C C . ASP A 1 75 ? 28.895 -10.878 -10.292 1.00 93.25 75 ASP A C 1
ATOM 608 O O . ASP A 1 75 ? 30.099 -10.639 -10.333 1.00 93.25 75 ASP A O 1
ATOM 612 N N . PHE A 1 76 ? 27.985 -9.952 -10.614 1.00 96.50 76 PHE A N 1
ATOM 613 C CA . PHE A 1 76 ? 28.346 -8.589 -10.993 1.00 96.50 76 PHE A CA 1
ATOM 614 C C . PHE A 1 76 ? 28.974 -7.826 -9.813 1.00 96.50 76 PHE A C 1
ATOM 616 O O . PHE A 1 76 ? 28.358 -7.690 -8.753 1.00 96.50 76 PHE A O 1
ATOM 623 N N . VAL A 1 77 ? 30.184 -7.293 -10.010 1.00 95.50 77 VAL A N 1
ATOM 624 C CA . VAL A 1 77 ? 30.954 -6.566 -8.986 1.00 95.50 77 VAL A CA 1
ATOM 625 C C . VAL A 1 77 ? 30.552 -5.090 -8.994 1.00 95.50 77 VAL A C 1
ATOM 627 O O . VAL A 1 77 ? 31.038 -4.295 -9.794 1.00 95.50 77 VAL A O 1
ATOM 630 N N . LYS A 1 78 ? 29.624 -4.707 -8.114 1.00 95.94 78 LYS A N 1
ATOM 631 C CA . LYS A 1 78 ? 29.027 -3.356 -8.092 1.00 95.94 78 LYS A CA 1
ATOM 632 C C . LYS A 1 78 ? 30.020 -2.274 -7.671 1.00 95.94 78 LYS A C 1
ATOM 634 O O . LYS A 1 78 ? 29.899 -1.126 -8.088 1.00 95.94 78 LYS A O 1
ATOM 639 N N . GLU A 1 79 ? 30.995 -2.636 -6.846 1.00 94.12 79 GLU A N 1
ATOM 640 C CA . GLU A 1 79 ? 31.987 -1.736 -6.256 1.00 94.12 79 GLU A CA 1
ATOM 641 C C . GLU A 1 79 ? 32.898 -1.081 -7.307 1.00 94.12 79 GLU A C 1
ATOM 643 O O . GLU A 1 79 ? 33.476 -0.028 -7.042 1.00 94.12 79 GLU A O 1
ATOM 648 N N . GLU A 1 80 ? 32.996 -1.662 -8.506 1.00 93.62 80 GLU A N 1
ATOM 649 C CA . GLU A 1 80 ? 33.784 -1.123 -9.622 1.00 93.62 80 GLU A CA 1
ATOM 650 C C . GLU A 1 80 ? 33.052 -0.015 -10.409 1.00 93.62 80 GLU A C 1
ATOM 652 O O . GLU A 1 80 ? 33.644 0.611 -11.287 1.00 93.62 80 GLU A O 1
ATOM 657 N N . HIS A 1 81 ? 31.790 0.281 -10.072 1.00 94.56 81 HIS A N 1
ATOM 658 C CA . HIS A 1 81 ? 30.902 1.150 -10.851 1.00 94.56 81 HIS A CA 1
ATOM 659 C C . HIS A 1 81 ? 30.309 2.293 -10.020 1.00 94.56 81 HIS A C 1
ATOM 661 O O . HIS A 1 81 ? 29.131 2.301 -9.665 1.00 94.56 81 HIS A O 1
ATOM 667 N N . SER A 1 82 ? 31.131 3.296 -9.718 1.00 92.88 82 SER A N 1
ATOM 668 C CA . SER A 1 82 ? 30.705 4.470 -8.936 1.00 92.88 82 SER A CA 1
ATOM 669 C C . SER A 1 82 ? 29.791 5.447 -9.697 1.00 92.88 82 SER A C 1
ATOM 671 O O . SER A 1 82 ? 29.155 6.303 -9.085 1.00 92.88 82 SER A O 1
ATOM 673 N N . GLU A 1 83 ? 29.719 5.336 -11.025 1.00 93.75 83 GLU A N 1
ATOM 674 C CA . GLU A 1 83 ? 28.973 6.228 -11.918 1.00 93.75 83 GLU A CA 1
ATOM 675 C C . GLU A 1 83 ? 27.477 5.902 -12.052 1.00 93.75 83 GLU A C 1
ATOM 677 O O . GLU A 1 83 ? 26.743 6.660 -12.690 1.00 93.75 83 GLU A O 1
ATOM 682 N N . ILE A 1 84 ? 27.022 4.782 -11.484 1.00 96.94 84 ILE A N 1
ATOM 683 C CA . ILE A 1 84 ? 25.636 4.314 -11.562 1.00 96.94 84 ILE A CA 1
ATOM 684 C C . ILE A 1 84 ? 25.127 3.883 -10.186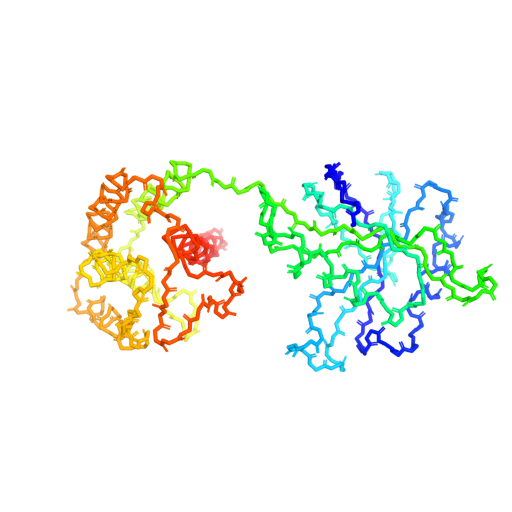 1.00 96.94 84 ILE A C 1
ATOM 686 O O . ILE A 1 84 ? 25.896 3.604 -9.268 1.00 96.94 84 ILE A O 1
ATOM 690 N N . HIS A 1 85 ? 23.808 3.832 -10.034 1.00 97.75 85 HIS A N 1
ATOM 691 C CA . HIS A 1 85 ? 23.177 3.389 -8.801 1.00 97.75 85 HIS A CA 1
ATOM 692 C C . HIS A 1 85 ? 22.684 1.950 -8.910 1.00 97.75 85 HIS A C 1
ATOM 694 O O . HIS A 1 85 ? 22.326 1.475 -9.987 1.00 97.75 85 HIS A O 1
ATOM 700 N N . PHE A 1 86 ? 22.615 1.278 -7.764 1.00 98.00 86 PHE A N 1
ATOM 701 C CA . PHE A 1 86 ? 22.172 -0.106 -7.649 1.00 98.00 86 PHE A CA 1
ATOM 702 C C . PHE A 1 86 ? 21.020 -0.218 -6.666 1.00 98.00 86 PHE A C 1
ATOM 704 O O . PHE A 1 86 ? 20.988 0.483 -5.654 1.00 98.00 86 PHE A O 1
ATOM 711 N N . LYS A 1 87 ? 20.087 -1.126 -6.943 1.00 97.19 87 LYS A N 1
ATOM 712 C CA . LYS A 1 87 ? 19.039 -1.510 -5.995 1.00 97.19 87 LYS A CA 1
ATOM 713 C C . LYS A 1 87 ? 18.535 -2.920 -6.277 1.00 97.19 87 LYS A C 1
ATOM 715 O O . LYS A 1 87 ? 18.701 -3.438 -7.380 1.00 97.19 87 LYS A O 1
ATOM 720 N N . THR A 1 88 ? 17.861 -3.493 -5.290 1.00 97.44 88 THR A N 1
ATOM 721 C CA . THR A 1 88 ? 17.078 -4.719 -5.446 1.00 97.44 88 THR A CA 1
ATOM 722 C C . THR A 1 88 ? 15.632 -4.340 -5.755 1.00 97.44 88 THR A C 1
ATOM 724 O O . THR A 1 88 ? 14.999 -3.601 -4.998 1.00 97.44 88 THR A O 1
ATOM 727 N N . ILE A 1 89 ? 15.086 -4.858 -6.852 1.00 97.31 89 ILE A N 1
ATOM 728 C CA . ILE A 1 89 ? 13.641 -4.913 -7.075 1.00 97.31 89 ILE A CA 1
ATOM 729 C C . ILE A 1 89 ? 13.155 -6.207 -6.432 1.00 97.31 89 ILE A C 1
ATOM 731 O O . ILE A 1 89 ? 13.459 -7.292 -6.924 1.00 97.31 89 ILE A O 1
ATOM 735 N N . THR A 1 90 ? 12.419 -6.104 -5.325 1.00 95.81 90 THR A N 1
ATOM 736 C CA . THR A 1 90 ? 11.840 -7.290 -4.682 1.00 95.81 90 THR A CA 1
ATOM 737 C C . THR A 1 90 ? 10.773 -7.893 -5.585 1.00 95.81 90 THR A C 1
ATOM 739 O O . THR A 1 90 ? 9.888 -7.164 -6.037 1.00 95.81 90 THR A O 1
ATOM 742 N N . GLY A 1 91 ? 10.814 -9.201 -5.778 1.00 95.62 91 GLY A N 1
ATOM 743 C CA . GLY A 1 91 ? 9.808 -9.955 -6.496 1.00 95.62 91 GLY A CA 1
ATOM 744 C C . GLY A 1 91 ? 8.514 -10.130 -5.701 1.00 95.62 91 GLY A C 1
ATOM 745 O O . GLY A 1 91 ? 8.158 -9.358 -4.796 1.00 95.62 91 GLY A O 1
ATOM 746 N N . GLY A 1 92 ? 7.785 -11.180 -6.067 1.00 96.19 92 GLY A N 1
ATOM 747 C CA . GLY A 1 92 ? 6.469 -11.500 -5.524 1.00 96.19 92 GLY A CA 1
ATOM 748 C C . GLY A 1 92 ? 5.452 -11.79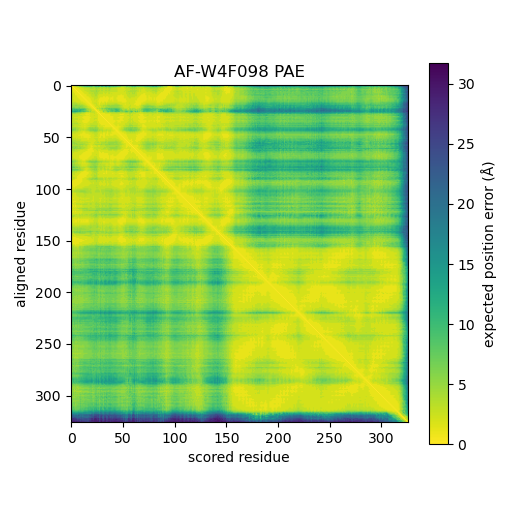1 -6.616 1.00 96.19 92 GLY A C 1
ATOM 749 O O . GLY A 1 92 ? 5.813 -12.131 -7.743 1.00 96.19 92 GLY A O 1
ATOM 750 N N . LEU A 1 93 ? 4.174 -11.672 -6.269 1.00 97.94 93 LEU A N 1
ATOM 751 C CA . LEU A 1 93 ? 3.062 -11.967 -7.162 1.00 97.94 93 LEU A CA 1
ATOM 752 C C . LEU A 1 93 ? 2.642 -10.717 -7.948 1.00 97.94 93 LEU A C 1
ATOM 754 O O . LEU A 1 93 ? 2.430 -9.651 -7.374 1.00 97.94 93 LEU A O 1
ATOM 758 N N . TYR A 1 94 ? 2.502 -10.863 -9.262 1.00 98.38 94 TYR A N 1
ATOM 759 C CA . TYR A 1 94 ? 2.166 -9.790 -10.192 1.00 98.38 94 TYR A CA 1
ATOM 760 C C . TYR A 1 94 ? 1.069 -10.225 -11.171 1.00 98.38 94 TYR A C 1
ATOM 762 O O . TYR A 1 94 ? 1.035 -11.378 -11.619 1.00 98.38 94 TYR A O 1
ATOM 770 N N . ALA A 1 95 ? 0.204 -9.282 -11.541 1.00 98.19 95 ALA A N 1
ATOM 771 C CA . ALA A 1 95 ? -0.618 -9.348 -12.740 1.00 98.19 95 ALA A CA 1
ATOM 772 C C . ALA A 1 95 ? 0.219 -8.882 -13.932 1.00 98.19 95 ALA A C 1
ATOM 774 O O . ALA A 1 95 ? 0.682 -7.746 -13.957 1.00 98.19 95 ALA A O 1
ATOM 775 N N . LEU A 1 96 ? 0.399 -9.755 -14.916 1.00 98.44 96 LEU A N 1
ATOM 776 C CA . LEU A 1 96 ? 1.047 -9.451 -16.183 1.00 98.44 96 LEU A CA 1
ATOM 777 C C . LEU A 1 96 ? -0.004 -9.086 -17.230 1.00 98.44 96 LEU A C 1
ATOM 779 O O . LEU A 1 96 ? -0.842 -9.921 -17.595 1.00 98.44 96 LEU A O 1
ATOM 783 N N . TYR A 1 97 ? 0.113 -7.871 -17.754 1.00 98.19 97 TYR A N 1
ATOM 784 C CA . TYR A 1 97 ? -0.552 -7.413 -18.961 1.00 98.19 97 TYR A CA 1
ATOM 785 C C . TYR A 1 97 ? 0.477 -7.128 -20.057 1.00 98.19 97 TYR A C 1
ATOM 787 O O . TYR A 1 97 ? 1.467 -6.442 -19.830 1.00 98.19 97 TYR A O 1
ATOM 795 N N . GLN A 1 98 ? 0.248 -7.666 -21.252 1.00 97.56 98 GLN A N 1
ATOM 796 C CA . GLN A 1 98 ? 1.149 -7.468 -22.386 1.00 97.56 98 GLN A CA 1
ATOM 797 C C . GLN A 1 98 ? 0.616 -6.336 -23.258 1.00 97.56 98 GLN A C 1
ATOM 799 O O . GLN A 1 98 ? -0.460 -6.453 -23.847 1.00 97.56 98 GLN A O 1
ATOM 804 N N . PHE A 1 99 ? 1.377 -5.254 -23.333 1.00 96.81 99 PHE A N 1
ATOM 805 C CA . PHE A 1 99 ? 1.065 -4.048 -24.081 1.00 96.81 99 PHE A CA 1
ATOM 806 C C . PHE A 1 99 ? 1.870 -3.997 -25.386 1.00 96.81 99 PHE A C 1
ATOM 808 O O . PHE A 1 99 ? 3.050 -4.349 -25.413 1.00 96.81 99 PHE A O 1
ATOM 815 N N . TYR A 1 100 ? 1.227 -3.562 -26.472 1.00 96.50 100 TYR A N 1
ATOM 816 C CA . TYR A 1 100 ? 1.884 -3.271 -27.745 1.00 96.50 100 TYR A CA 1
ATOM 817 C C . TYR A 1 100 ? 1.162 -2.131 -28.464 1.00 96.50 100 TYR A C 1
ATOM 819 O O . TYR A 1 100 ? 0.154 -2.356 -29.136 1.00 96.50 100 TYR A O 1
ATOM 827 N N . ASP A 1 101 ? 1.659 -0.910 -28.289 1.00 95.50 101 ASP A N 1
ATOM 828 C CA . ASP A 1 101 ? 1.178 0.295 -28.970 1.00 95.50 101 ASP A CA 1
ATOM 829 C C . ASP A 1 101 ? 2.223 1.418 -28.815 1.00 95.50 101 ASP A C 1
ATOM 831 O O . ASP A 1 101 ? 3.360 1.176 -28.403 1.00 95.50 101 ASP A O 1
ATOM 835 N N . THR A 1 102 ? 1.872 2.648 -29.174 1.00 91.38 102 THR A N 1
ATOM 836 C CA . THR A 1 102 ? 2.732 3.816 -28.973 1.00 91.38 102 THR A CA 1
ATOM 837 C C . THR A 1 102 ? 2.907 4.147 -27.477 1.00 91.38 102 THR A C 1
ATOM 839 O O . THR A 1 102 ? 1.976 3.932 -26.693 1.00 91.38 102 THR A O 1
ATOM 842 N N . PRO A 1 103 ? 4.077 4.665 -27.044 1.00 87.25 103 PRO A N 1
ATOM 843 C CA . PRO A 1 103 ? 4.368 4.913 -25.624 1.00 87.25 103 PRO A CA 1
ATOM 844 C C . PRO A 1 103 ? 3.347 5.789 -24.883 1.00 87.25 103 PRO A C 1
ATOM 846 O O . PRO A 1 103 ? 3.054 5.532 -23.718 1.00 87.25 103 PRO A O 1
ATOM 849 N N . ASP A 1 104 ? 2.744 6.772 -25.556 1.00 86.62 104 ASP A N 1
ATOM 850 C CA . ASP A 1 104 ? 1.713 7.658 -24.994 1.00 86.62 104 ASP A CA 1
ATOM 851 C C . ASP A 1 104 ? 0.455 6.908 -24.527 1.00 86.62 104 ASP A C 1
ATOM 853 O O . ASP A 1 104 ? -0.262 7.368 -23.640 1.00 86.62 104 ASP A O 1
ATOM 857 N N . LYS A 1 105 ? 0.206 5.711 -25.068 1.00 92.38 105 LYS A N 1
ATOM 858 C CA . LYS A 1 105 ? -0.930 4.866 -24.690 1.00 92.38 105 LYS A CA 1
ATOM 859 C C . LYS A 1 105 ? -0.629 3.903 -23.550 1.00 92.38 105 LYS A C 1
ATOM 861 O O . LYS A 1 105 ? -1.528 3.156 -23.163 1.00 92.38 105 LYS A O 1
ATOM 866 N N . LEU A 1 106 ? 0.582 3.901 -22.991 1.00 91.50 106 LEU A N 1
ATOM 867 C CA . LEU A 1 106 ? 0.922 3.015 -21.876 1.00 91.50 106 LEU A CA 1
ATOM 868 C C . LEU A 1 106 ? 0.031 3.275 -20.647 1.00 91.50 106 LEU A C 1
ATOM 870 O O . LEU A 1 106 ? -0.315 2.335 -19.936 1.00 91.50 106 LEU A O 1
ATOM 874 N N . ALA A 1 107 ? -0.455 4.506 -20.457 1.00 91.31 107 ALA A N 1
ATOM 875 C CA . ALA A 1 107 ? -1.452 4.826 -19.431 1.00 91.31 107 ALA A CA 1
ATOM 876 C C . ALA A 1 107 ? -2.734 3.973 -19.555 1.00 91.31 107 ALA A C 1
ATOM 878 O O . ALA A 1 107 ? -3.302 3.554 -18.549 1.00 91.31 107 ALA A O 1
ATOM 879 N N . ASN A 1 108 ? -3.145 3.609 -20.775 1.00 92.81 108 ASN A N 1
ATOM 880 C CA . ASN A 1 108 ? -4.293 2.722 -20.987 1.00 92.81 108 ASN A CA 1
ATOM 881 C C . ASN A 1 108 ? -4.016 1.294 -20.496 1.00 92.81 108 ASN A C 1
ATOM 883 O O . ASN A 1 108 ? -4.942 0.591 -20.105 1.00 92.81 108 ASN A O 1
ATOM 887 N N . ALA A 1 109 ? -2.755 0.852 -20.511 1.00 94.44 109 ALA A N 1
ATOM 888 C CA . ALA A 1 109 ? -2.359 -0.438 -19.956 1.00 94.44 109 ALA A CA 1
ATOM 889 C C . ALA A 1 109 ? -2.520 -0.451 -18.432 1.00 94.44 109 ALA A C 1
ATOM 891 O O . ALA A 1 109 ? -3.083 -1.398 -17.883 1.00 94.44 109 ALA A O 1
ATOM 892 N N . TYR A 1 110 ? -2.093 0.627 -17.769 1.00 94.56 110 TYR A N 1
ATOM 893 C CA . TYR A 1 110 ? -2.330 0.836 -16.342 1.00 94.56 110 TYR A CA 1
ATOM 894 C C . TYR A 1 110 ? -3.826 0.872 -16.028 1.00 94.56 110 TYR A C 1
ATOM 896 O O . TYR A 1 110 ? -4.276 0.106 -15.177 1.00 94.56 110 TYR A O 1
ATOM 904 N N . GLN A 1 111 ? -4.604 1.672 -16.762 1.00 92.69 111 GLN A N 1
ATOM 905 C CA . GLN A 1 111 ? -6.052 1.767 -16.573 1.00 92.69 111 GLN A CA 1
ATOM 906 C C . GLN A 1 111 ? -6.748 0.413 -16.751 1.00 92.69 111 GLN A C 1
ATOM 908 O O . GLN A 1 111 ? -7.602 0.047 -15.949 1.00 92.69 111 GLN A O 1
ATOM 913 N N . ALA A 1 112 ? -6.351 -0.371 -17.753 1.00 94.25 112 ALA A N 1
ATOM 914 C CA . ALA A 1 112 ? -6.945 -1.681 -17.983 1.00 94.25 112 ALA A CA 1
ATOM 915 C C . ALA A 1 112 ? -6.690 -2.644 -16.807 1.00 94.25 112 ALA A C 1
ATOM 917 O O . ALA A 1 112 ? -7.564 -3.430 -16.437 1.00 94.25 112 ALA A O 1
ATOM 918 N N . VAL A 1 113 ? -5.509 -2.590 -16.179 1.00 95.62 113 VAL A N 1
ATOM 919 C CA . VAL A 1 113 ? -5.213 -3.439 -15.015 1.00 95.62 113 VAL A CA 1
ATOM 920 C C . VAL A 1 113 ? -5.867 -2.894 -13.743 1.00 95.62 113 VAL A C 1
ATOM 922 O O . VAL A 1 113 ? -6.616 -3.629 -13.100 1.00 95.62 113 VAL A O 1
ATOM 925 N N . PHE A 1 114 ? -5.609 -1.635 -13.384 1.00 91.94 114 PHE A N 1
ATOM 926 C CA . PHE A 1 114 ? -6.070 -1.026 -12.132 1.00 91.94 114 PHE A CA 1
ATOM 927 C C . PHE A 1 114 ? -7.564 -0.698 -12.127 1.00 91.94 114 PHE A C 1
ATOM 929 O O . PHE A 1 114 ? -8.235 -0.982 -11.140 1.00 91.94 114 PHE A O 1
ATOM 936 N N . GLY A 1 115 ? -8.080 -0.121 -13.210 1.00 89.56 115 GLY A N 1
ATOM 937 C CA . GLY A 1 115 ? -9.465 0.338 -13.306 1.00 89.56 115 GLY A CA 1
ATOM 938 C C . GLY A 1 115 ? -10.449 -0.750 -13.725 1.00 89.56 115 GLY A C 1
ATOM 939 O O . GLY A 1 115 ? -11.564 -0.787 -13.213 1.00 89.56 115 GLY A O 1
ATOM 940 N N . ASP A 1 116 ? -10.042 -1.670 -14.606 1.00 90.88 116 ASP A N 1
ATOM 941 C CA . ASP A 1 116 ? -10.978 -2.666 -15.139 1.00 90.88 116 ASP A CA 1
ATOM 942 C C . ASP A 1 116 ? -10.814 -4.042 -14.481 1.00 90.88 116 ASP A C 1
ATOM 944 O O . ASP A 1 116 ? -11.794 -4.633 -14.018 1.00 90.88 116 ASP A O 1
ATOM 948 N N . TRP A 1 117 ? -9.592 -4.588 -14.436 1.00 95.06 117 TRP A N 1
ATOM 949 C CA . TRP A 1 117 ? -9.387 -5.983 -14.027 1.00 95.06 117 TRP A CA 1
ATOM 950 C C . TRP A 1 117 ? -9.291 -6.201 -12.522 1.00 95.06 117 TRP A C 1
ATOM 952 O O . TRP A 1 117 ? -9.985 -7.082 -12.015 1.00 95.06 117 TRP A O 1
ATOM 962 N N . ILE A 1 118 ? -8.470 -5.431 -11.798 1.00 93.44 118 ILE A N 1
ATOM 963 C CA . ILE A 1 118 ? -8.302 -5.603 -10.344 1.00 93.44 118 ILE A CA 1
ATOM 964 C C . ILE A 1 118 ? -9.654 -5.562 -9.606 1.00 93.44 118 ILE A C 1
ATOM 966 O O . ILE A 1 118 ? -9.911 -6.499 -8.837 1.00 93.44 118 ILE A O 1
ATOM 970 N N . PRO A 1 119 ? -10.559 -4.591 -9.863 1.00 86.69 119 PRO A N 1
ATOM 971 C CA . PRO A 1 119 ? -11.838 -4.497 -9.157 1.00 86.69 119 PRO A CA 1
ATOM 972 C C . PRO A 1 119 ? -12.709 -5.747 -9.312 1.00 86.69 119 PRO A C 1
ATOM 974 O O . PRO A 1 119 ? -13.399 -6.141 -8.373 1.00 86.69 119 PRO A O 1
ATOM 977 N N . GLN A 1 120 ? -12.612 -6.417 -10.462 1.00 88.69 120 GLN A N 1
ATOM 978 C CA . GLN A 1 120 ? -13.394 -7.606 -10.814 1.00 88.69 120 GLN A CA 1
ATOM 979 C C . GLN A 1 120 ? -12.660 -8.929 -10.525 1.00 88.69 120 GLN A C 1
ATOM 981 O O . GLN A 1 120 ? -13.207 -10.002 -10.771 1.00 88.69 120 GLN A O 1
ATOM 986 N N . SER A 1 121 ? -11.418 -8.872 -10.038 1.00 92.19 121 SER A N 1
ATOM 987 C CA . SER A 1 121 ? -10.575 -10.045 -9.790 1.00 92.19 121 SER A CA 1
ATOM 988 C C . SER A 1 121 ? -10.621 -10.514 -8.331 1.00 92.19 121 SER A C 1
ATOM 990 O O . SER A 1 121 ? -11.034 -9.776 -7.434 1.00 92.19 121 SER A O 1
ATOM 992 N N . ASP A 1 122 ? -10.079 -11.706 -8.070 1.00 91.81 122 ASP A N 1
ATOM 993 C CA . ASP A 1 122 ? -9.813 -12.222 -6.717 1.00 91.81 122 ASP A CA 1
ATOM 994 C C . ASP A 1 122 ? -8.522 -11.649 -6.100 1.00 91.81 122 ASP A C 1
ATOM 996 O O . ASP A 1 122 ? -7.933 -12.245 -5.197 1.00 91.81 122 ASP A O 1
ATOM 1000 N N . TYR A 1 123 ? -8.035 -10.512 -6.603 1.00 94.06 123 TYR A N 1
ATOM 1001 C CA . TYR A 1 123 ? -6.782 -9.886 -6.193 1.00 94.06 123 TYR A CA 1
ATOM 1002 C C . TYR A 1 123 ? -6.984 -8.417 -5.817 1.00 94.06 123 TYR A C 1
ATOM 1004 O O . TYR A 1 123 ? -7.922 -7.763 -6.267 1.00 94.06 123 TYR A O 1
ATOM 1012 N N . VAL A 1 124 ? -6.082 -7.899 -4.988 1.00 91.25 124 VAL A N 1
ATOM 1013 C CA . VAL A 1 124 ? -5.927 -6.464 -4.713 1.00 91.25 124 VAL A CA 1
ATOM 1014 C C . VAL A 1 124 ? -4.528 -6.018 -5.108 1.00 91.25 124 VAL A C 1
ATOM 1016 O O . VAL A 1 124 ? -3.583 -6.812 -5.042 1.00 91.25 124 VAL A O 1
ATOM 1019 N N . ALA A 1 125 ? -4.395 -4.750 -5.497 1.00 91.25 125 ALA A N 1
ATOM 1020 C CA . ALA A 1 125 ? -3.093 -4.128 -5.689 1.00 91.25 125 ALA A CA 1
ATOM 1021 C C . ALA A 1 125 ? -2.303 -4.118 -4.372 1.00 91.25 125 ALA A C 1
ATOM 1023 O O . ALA A 1 125 ? -2.868 -4.047 -3.278 1.00 91.25 125 ALA A O 1
ATOM 1024 N N . VAL A 1 126 ? -0.983 -4.202 -4.481 1.00 90.44 126 VAL A N 1
ATOM 1025 C CA . VAL A 1 126 ? -0.063 -4.018 -3.356 1.00 90.44 126 VAL A CA 1
ATOM 1026 C C . VAL A 1 126 ? 0.667 -2.701 -3.558 1.00 90.44 126 VAL A C 1
ATOM 1028 O O . VAL A 1 126 ? 1.030 -2.377 -4.684 1.00 90.44 126 VAL A O 1
ATOM 1031 N N . ASP A 1 127 ? 0.922 -1.980 -2.466 1.00 85.94 127 ASP A N 1
ATOM 1032 C CA . ASP A 1 127 ? 1.763 -0.779 -2.443 1.00 85.94 127 ASP A CA 1
ATOM 1033 C C . ASP A 1 127 ? 3.236 -1.136 -2.738 1.00 85.94 127 ASP A C 1
ATOM 1035 O O . ASP A 1 127 ? 4.080 -1.308 -1.855 1.00 85.94 127 ASP A O 1
ATOM 1039 N N . LYS A 1 128 ? 3.497 -1.387 -4.019 1.00 90.50 128 LYS A N 1
ATOM 1040 C CA . LYS A 1 128 ? 4.783 -1.673 -4.646 1.00 90.50 128 LYS A CA 1
ATOM 1041 C C . LYS A 1 128 ? 4.762 -1.048 -6.042 1.00 90.50 128 LYS A C 1
ATOM 1043 O O . LYS A 1 128 ? 3.713 -0.904 -6.663 1.00 90.50 128 LYS A O 1
ATOM 1048 N N . ILE A 1 129 ? 5.942 -0.723 -6.557 1.00 93.44 129 ILE A N 1
ATOM 1049 C CA . ILE A 1 129 ? 6.092 -0.143 -7.896 1.00 93.44 129 ILE A CA 1
ATOM 1050 C C . ILE A 1 129 ? 5.741 -1.194 -8.966 1.00 93.44 129 ILE A C 1
ATOM 1052 O O . ILE A 1 129 ? 6.137 -2.360 -8.850 1.00 93.44 129 ILE A O 1
ATOM 1056 N N . SER A 1 130 ? 5.008 -0.775 -10.002 1.00 96.94 130 SER A N 1
ATOM 1057 C CA . SER A 1 130 ? 4.752 -1.593 -11.196 1.00 96.94 130 SER A CA 1
ATOM 1058 C C . SER A 1 130 ? 6.004 -1.683 -12.066 1.00 96.94 130 SER A C 1
ATOM 1060 O O . SER A 1 130 ? 6.782 -0.736 -12.139 1.00 96.94 130 SER A O 1
ATOM 1062 N N . LEU A 1 131 ? 6.226 -2.834 -12.700 1.00 98.31 131 LEU A N 1
ATOM 1063 C CA . LEU A 1 131 ? 7.433 -3.088 -13.490 1.00 98.31 131 LEU A CA 1
ATOM 1064 C C . LEU A 1 131 ? 7.086 -3.114 -14.975 1.00 98.31 131 LEU A C 1
ATOM 1066 O O . LEU A 1 131 ? 6.234 -3.894 -15.398 1.00 98.31 131 LEU A O 1
ATOM 1070 N N . GLU A 1 132 ? 7.778 -2.307 -15.768 1.00 97.69 132 GLU A N 1
ATOM 1071 C CA . GLU A 1 132 ? 7.584 -2.218 -17.215 1.00 97.69 132 GLU A CA 1
ATOM 1072 C C . GLU A 1 132 ? 8.752 -2.916 -17.918 1.00 97.69 132 GLU A C 1
ATOM 1074 O O . GLU A 1 132 ? 9.810 -2.323 -18.121 1.00 97.69 132 GLU A O 1
ATOM 1079 N N . PHE A 1 133 ? 8.607 -4.199 -18.255 1.00 97.94 133 PHE A N 1
ATOM 1080 C CA . PHE A 1 133 ? 9.657 -4.931 -18.970 1.00 97.94 133 PHE A CA 1
ATOM 1081 C C . PHE A 1 133 ? 9.623 -4.574 -20.456 1.00 97.94 133 PHE A C 1
ATOM 1083 O O . PHE A 1 133 ? 8.651 -4.880 -21.151 1.00 97.94 133 PHE A O 1
ATOM 1090 N N . SER A 1 134 ? 10.696 -3.960 -20.952 1.00 96.38 134 SER A N 1
ATOM 1091 C CA . SER A 1 134 ? 10.832 -3.590 -22.362 1.00 96.38 134 SER A CA 1
ATOM 1092 C C . SER A 1 134 ? 11.176 -4.818 -23.204 1.00 96.38 134 SER A C 1
ATOM 1094 O O . SER A 1 134 ? 12.277 -5.363 -23.117 1.00 96.38 134 SER A O 1
ATOM 1096 N N . MET A 1 135 ? 10.235 -5.249 -24.045 1.00 96.12 135 MET A N 1
ATOM 1097 C CA . MET A 1 135 ? 10.355 -6.456 -24.874 1.00 96.12 135 MET A CA 1
ATOM 1098 C C . MET A 1 135 ? 10.854 -6.165 -26.295 1.00 96.12 135 MET A C 1
ATOM 1100 O O . MET A 1 135 ? 11.136 -7.095 -27.054 1.00 96.12 135 MET A O 1
ATOM 1104 N N . ASN A 1 136 ? 10.940 -4.891 -26.670 1.00 94.38 136 ASN A N 1
ATOM 1105 C CA . ASN A 1 136 ? 11.594 -4.401 -27.877 1.00 94.38 136 ASN A CA 1
ATOM 1106 C C . ASN A 1 136 ? 12.254 -3.039 -27.605 1.00 94.38 136 ASN A C 1
ATOM 1108 O O . ASN A 1 136 ? 12.001 -2.397 -26.586 1.00 94.38 136 ASN A O 1
ATOM 1112 N N . ASN A 1 137 ? 13.082 -2.597 -28.548 1.00 89.06 137 ASN A N 1
ATOM 1113 C CA . ASN A 1 137 ? 13.486 -1.203 -28.655 1.00 89.06 137 ASN A CA 1
ATOM 1114 C C . ASN A 1 137 ? 12.504 -0.495 -29.608 1.00 89.06 137 ASN A C 1
ATOM 1116 O O . ASN A 1 137 ? 12.440 -0.884 -30.776 1.00 89.06 137 ASN A O 1
ATOM 1120 N N . PRO A 1 138 ? 11.748 0.523 -29.159 1.00 87.69 138 PRO A N 1
ATOM 1121 C CA . PRO A 1 138 ? 10.786 1.221 -30.014 1.00 87.69 138 PRO A CA 1
ATOM 1122 C C . PRO A 1 138 ? 11.419 1.886 -31.241 1.00 87.69 138 PRO A C 1
ATOM 1124 O O . PRO A 1 138 ? 10.743 2.053 -32.249 1.00 87.69 138 PRO A O 1
ATOM 1127 N N . LEU A 1 139 ? 12.714 2.231 -31.187 1.00 86.62 139 LEU A N 1
ATOM 1128 C CA . LEU A 1 139 ? 13.443 2.794 -32.332 1.00 86.62 139 LEU A CA 1
ATOM 1129 C C . LEU A 1 139 ? 13.631 1.789 -33.480 1.00 86.62 139 LEU A C 1
ATOM 1131 O O . LEU A 1 139 ? 13.825 2.204 -34.620 1.00 86.62 139 LEU A O 1
ATOM 1135 N N . ASP A 1 140 ? 13.568 0.490 -33.179 1.00 90.69 140 ASP A N 1
ATOM 1136 C CA . ASP A 1 140 ? 13.684 -0.591 -34.161 1.00 90.69 140 ASP A CA 1
ATOM 1137 C C . ASP A 1 140 ? 12.305 -1.062 -34.674 1.00 90.69 140 ASP A C 1
ATOM 1139 O O . ASP A 1 140 ? 12.227 -1.878 -35.595 1.00 90.69 140 ASP A O 1
ATOM 1143 N N . ASP A 1 141 ? 11.205 -0.567 -34.091 1.00 93.25 141 ASP A N 1
ATOM 1144 C CA . ASP A 1 141 ? 9.839 -0.864 -34.529 1.00 93.25 141 ASP A CA 1
ATOM 1145 C C . ASP A 1 141 ? 9.419 0.104 -35.661 1.00 93.25 141 ASP A C 1
ATOM 1147 O O . ASP A 1 141 ? 9.518 1.321 -35.487 1.00 93.25 141 ASP A O 1
ATOM 1151 N N . PRO A 1 142 ? 8.925 -0.384 -36.821 1.00 92.12 142 PRO A N 1
ATOM 1152 C CA . PRO A 1 142 ? 8.580 0.470 -37.967 1.00 92.12 142 PRO A CA 1
ATOM 1153 C C . PRO A 1 142 ? 7.517 1.537 -37.685 1.00 92.12 142 PRO A C 1
ATOM 1155 O O . PRO A 1 142 ? 7.435 2.527 -38.410 1.00 92.12 142 PRO A O 1
ATOM 1158 N N . GLU A 1 143 ? 6.682 1.319 -36.671 1.00 92.88 143 GLU A N 1
ATOM 1159 C CA . GLU A 1 143 ? 5.615 2.230 -36.260 1.00 92.88 143 GLU A CA 1
ATOM 1160 C C . GLU A 1 143 ? 5.973 2.986 -34.968 1.00 92.88 143 GLU A C 1
ATOM 1162 O O . GLU A 1 143 ? 5.135 3.712 -34.433 1.00 92.88 143 GLU A O 1
ATOM 1167 N N . GLY A 1 144 ? 7.198 2.822 -34.454 1.00 89.94 144 GLY A N 1
ATOM 1168 C CA . GLY A 1 144 ? 7.649 3.426 -33.200 1.00 89.94 144 GLY A CA 1
ATOM 1169 C C . GLY A 1 144 ? 6.953 2.859 -31.960 1.00 89.94 144 GLY A C 1
ATOM 1170 O O . GLY A 1 144 ? 6.891 3.530 -30.927 1.00 89.94 144 GLY A O 1
ATOM 1171 N N . LYS A 1 145 ? 6.376 1.653 -32.050 1.00 94.75 145 LYS A N 1
ATOM 1172 C CA . LYS A 1 145 ? 5.611 1.048 -30.953 1.00 94.75 145 LYS A CA 1
ATOM 1173 C C . LYS A 1 145 ? 6.522 0.405 -29.917 1.00 94.75 145 LYS A C 1
ATOM 1175 O O . LYS A 1 145 ? 7.513 -0.252 -30.245 1.00 94.75 145 LYS A O 1
ATOM 1180 N N . CYS A 1 146 ? 6.138 0.526 -28.650 1.00 94.00 146 CYS A N 1
ATOM 1181 C CA . CYS A 1 146 ? 6.754 -0.223 -27.569 1.00 94.00 146 CYS A CA 1
ATOM 1182 C C . CYS A 1 146 ? 5.938 -1.481 -27.262 1.00 94.00 146 CYS A C 1
ATOM 1184 O O . CYS A 1 146 ? 4.708 -1.482 -27.203 1.00 94.00 146 CYS A O 1
ATOM 1186 N N . LYS A 1 147 ? 6.653 -2.583 -27.068 1.00 96.62 147 LYS A N 1
ATOM 1187 C CA . LYS A 1 147 ? 6.140 -3.838 -26.550 1.00 96.62 147 LYS A CA 1
ATOM 1188 C C . LYS A 1 147 ? 6.587 -3.936 -25.099 1.00 96.62 147 LYS A C 1
ATOM 1190 O O . LYS A 1 147 ? 7.778 -4.089 -24.836 1.00 96.62 147 LYS A O 1
ATOM 1195 N N . VAL A 1 148 ? 5.637 -3.837 -24.178 1.00 97.12 148 VAL A N 1
ATOM 1196 C CA . VAL A 1 148 ? 5.898 -3.791 -22.736 1.00 97.12 148 VAL A CA 1
ATOM 1197 C C . VAL A 1 148 ? 5.137 -4.913 -22.050 1.00 97.12 148 VAL A C 1
ATOM 1199 O O . VAL A 1 148 ? 3.922 -5.028 -22.192 1.00 97.12 148 VAL A O 1
ATOM 1202 N N . ASP A 1 149 ? 5.845 -5.732 -21.284 1.00 98.00 149 ASP A N 1
ATOM 1203 C CA . ASP A 1 149 ? 5.220 -6.623 -20.313 1.00 98.00 149 ASP A CA 1
ATOM 1204 C C . ASP A 1 149 ? 5.052 -5.825 -19.005 1.00 98.00 149 ASP A C 1
ATOM 1206 O O . ASP A 1 149 ? 6.011 -5.620 -18.258 1.00 98.00 149 ASP A O 1
ATOM 1210 N N . LEU A 1 150 ? 3.836 -5.325 -18.760 1.00 98.31 150 LEU A N 1
ATOM 1211 C CA . LEU A 1 150 ? 3.477 -4.559 -17.567 1.00 98.31 150 LEU A CA 1
ATOM 1212 C C . LEU A 1 150 ? 3.118 -5.516 -16.429 1.00 98.31 150 LEU A C 1
ATOM 1214 O O . LEU A 1 150 ? 2.131 -6.252 -16.510 1.00 98.31 150 LEU A O 1
ATOM 1218 N N . TYR A 1 151 ? 3.895 -5.471 -15.354 1.00 98.44 151 TYR A N 1
ATOM 1219 C CA . TYR A 1 151 ? 3.670 -6.237 -14.137 1.00 98.44 151 TYR A CA 1
ATOM 1220 C C . TYR A 1 151 ? 3.168 -5.324 -13.021 1.00 98.44 151 TYR A C 1
ATOM 1222 O O . TYR A 1 151 ? 3.938 -4.567 -12.432 1.00 98.44 151 TYR A O 1
ATOM 1230 N N . VAL A 1 152 ? 1.888 -5.452 -12.678 1.00 97.69 152 VAL A N 1
ATOM 1231 C CA . VAL A 1 152 ? 1.277 -4.753 -11.539 1.00 97.69 152 VAL A CA 1
ATOM 1232 C C . VAL A 1 152 ? 1.324 -5.656 -10.304 1.00 97.69 152 VAL A C 1
ATOM 1234 O O . VAL A 1 152 ? 0.859 -6.798 -10.381 1.00 97.69 152 VAL A O 1
ATOM 1237 N N . PRO A 1 153 ? 1.898 -5.212 -9.173 1.00 97.38 153 PRO A N 1
ATOM 1238 C CA . PRO A 1 153 ? 2.020 -6.037 -7.978 1.00 97.38 153 PRO A CA 1
ATOM 1239 C C . PRO A 1 153 ? 0.655 -6.271 -7.336 1.00 97.38 153 PRO A C 1
ATOM 1241 O O . PRO A 1 153 ? -0.118 -5.341 -7.109 1.00 97.38 153 PRO A O 1
ATOM 1244 N N . ILE A 1 154 ? 0.373 -7.531 -7.015 1.00 96.44 154 ILE A N 1
ATOM 1245 C CA . ILE A 1 154 ? -0.918 -7.957 -6.477 1.00 96.44 154 ILE A CA 1
ATOM 1246 C C . ILE A 1 154 ? -0.744 -8.931 -5.316 1.00 96.44 154 ILE A C 1
ATOM 1248 O O . ILE A 1 154 ? 0.259 -9.633 -5.197 1.00 96.44 154 ILE A O 1
ATOM 1252 N N . LYS A 1 155 ? -1.774 -9.036 -4.484 1.00 94.44 155 LYS A N 1
ATOM 1253 C CA . LYS A 1 155 ? -1.962 -10.151 -3.552 1.00 94.44 155 LYS A CA 1
ATOM 1254 C C . LYS A 1 155 ? -3.377 -10.683 -3.692 1.00 94.44 155 LYS A C 1
ATOM 1256 O O . LYS A 1 155 ? -4.269 -9.970 -4.150 1.00 94.44 155 LYS A O 1
ATOM 1261 N N . LYS A 1 156 ? -3.586 -11.948 -3.336 1.00 93.62 156 LYS A N 1
ATOM 1262 C CA . LYS A 1 156 ? -4.931 -12.526 -3.336 1.00 93.62 156 LYS A CA 1
ATOM 1263 C C . LYS A 1 156 ? -5.795 -11.771 -2.318 1.00 93.62 156 LYS A C 1
ATOM 1265 O O . LYS A 1 156 ? -5.307 -11.448 -1.235 1.00 93.62 156 LYS A O 1
ATOM 1270 N N . LYS A 1 157 ? -7.047 -11.478 -2.675 1.00 90.44 157 LYS A N 1
ATOM 1271 C CA . LYS A 1 157 ? -8.066 -11.023 -1.726 1.00 90.44 157 LYS A CA 1
ATOM 1272 C C . LYS A 1 157 ? -8.189 -12.066 -0.624 1.00 90.44 157 LYS A C 1
ATOM 1274 O O . LYS A 1 157 ? -8.179 -13.268 -0.898 1.00 90.44 157 LYS A O 1
ATOM 1279 N N . LEU A 1 158 ? -8.279 -11.588 0.606 1.00 93.38 158 LEU A N 1
ATOM 1280 C CA . LEU A 1 158 ? -8.541 -12.455 1.741 1.00 93.38 158 LEU A CA 1
ATOM 1281 C C . LEU A 1 158 ? -10.016 -12.848 1.707 1.00 93.38 158 LEU A C 1
ATOM 1283 O O . LEU A 1 158 ? -10.873 -12.066 1.291 1.00 93.38 158 LEU A O 1
ATOM 1287 N N . SER A 1 159 ? -10.328 -14.060 2.142 1.00 94.56 159 SER A N 1
ATOM 1288 C CA . SER A 1 159 ? -11.699 -14.368 2.543 1.00 94.56 159 SER A CA 1
ATOM 1289 C C . SER A 1 159 ? -12.102 -13.511 3.748 1.00 94.56 159 SER A C 1
ATOM 1291 O O . SER A 1 159 ? -11.248 -12.942 4.432 1.00 94.56 159 SER A O 1
ATOM 1293 N N . LYS A 1 160 ? -13.406 -13.432 4.034 1.00 95.69 160 LYS A N 1
ATOM 1294 C CA . LYS A 1 160 ? -13.927 -12.774 5.240 1.00 95.69 160 LYS A CA 1
ATOM 1295 C C . LYS A 1 160 ? -13.181 -13.225 6.504 1.00 95.69 160 LYS A C 1
ATOM 1297 O O . LYS A 1 160 ? -12.698 -12.386 7.258 1.00 95.69 160 LYS A O 1
ATOM 1302 N N . ASP A 1 161 ? -13.050 -14.534 6.708 1.00 97.12 161 ASP A N 1
ATOM 1303 C CA . ASP A 1 161 ? -12.437 -15.086 7.920 1.00 97.12 161 ASP A CA 1
ATOM 1304 C C . ASP A 1 161 ? -10.929 -14.806 7.990 1.00 97.12 161 ASP A C 1
ATOM 1306 O O . ASP A 1 161 ? -10.414 -14.489 9.062 1.00 97.12 161 ASP A O 1
ATOM 1310 N N . GLU A 1 162 ? -10.217 -14.851 6.860 1.00 97.38 162 GLU A N 1
ATOM 1311 C CA . GLU A 1 162 ? -8.797 -14.482 6.807 1.00 97.38 162 GLU A CA 1
ATOM 1312 C C . GLU A 1 162 ? -8.593 -12.985 7.081 1.00 97.38 162 GLU A C 1
ATOM 1314 O O . GLU A 1 162 ? -7.697 -12.629 7.843 1.00 97.38 162 GLU A O 1
ATOM 1319 N N . LEU A 1 163 ? -9.441 -12.114 6.519 1.00 97.00 163 LEU A N 1
ATOM 1320 C CA . LEU A 1 163 ? -9.381 -10.667 6.747 1.00 97.00 163 LEU A CA 1
ATOM 1321 C C . LEU A 1 163 ? -9.619 -10.330 8.222 1.00 97.00 163 LEU A C 1
ATOM 1323 O O . LEU A 1 163 ? -8.857 -9.572 8.814 1.00 97.00 163 LEU A O 1
ATOM 1327 N N . ILE A 1 164 ? -10.660 -10.911 8.824 1.00 98.38 164 ILE A N 1
ATOM 1328 C CA . ILE A 1 164 ? -10.969 -10.699 10.242 1.00 98.38 164 ILE A CA 1
ATOM 1329 C C . ILE A 1 164 ? -9.831 -11.232 11.122 1.00 98.38 164 ILE A C 1
ATOM 1331 O O . ILE A 1 164 ? -9.465 -10.584 12.099 1.00 98.38 164 ILE A O 1
ATOM 1335 N N . THR A 1 165 ? -9.237 -12.372 10.759 1.00 97.81 165 THR A N 1
ATOM 1336 C CA . THR A 1 165 ? -8.065 -12.920 11.457 1.00 97.81 165 THR A CA 1
ATOM 1337 C C . THR A 1 165 ? -6.861 -11.974 11.369 1.00 97.81 165 THR A C 1
ATOM 1339 O O . THR A 1 165 ? -6.178 -11.758 12.367 1.00 97.81 165 THR A O 1
ATOM 1342 N N . GLU A 1 166 ? -6.592 -11.378 10.203 1.00 96.12 166 GLU A N 1
ATOM 1343 C CA . GLU A 1 166 ? -5.516 -10.388 10.040 1.00 96.12 166 GLU A CA 1
ATOM 1344 C C . GLU A 1 166 ? -5.791 -9.112 10.854 1.00 96.12 166 GLU A C 1
ATOM 1346 O O . GLU A 1 166 ? -4.880 -8.572 11.480 1.00 96.12 166 GLU A O 1
ATOM 1351 N N . PHE A 1 167 ? -7.049 -8.668 10.919 1.00 98.25 167 PHE A N 1
ATOM 1352 C CA . PHE A 1 167 ? -7.463 -7.532 11.746 1.00 98.25 167 PHE A CA 1
ATOM 1353 C C . PHE A 1 167 ? -7.307 -7.799 13.253 1.00 98.25 167 PHE A C 1
ATOM 1355 O O . PHE A 1 167 ? -6.877 -6.922 14.004 1.00 98.25 167 PHE A O 1
ATOM 1362 N N . GLU A 1 168 ? -7.607 -9.019 13.702 1.00 98.19 168 GLU A N 1
ATOM 1363 C CA . GLU A 1 168 ? -7.460 -9.462 15.096 1.00 98.19 168 GLU A CA 1
ATOM 1364 C C . GLU A 1 168 ? -5.986 -9.483 15.548 1.00 98.19 168 GLU A C 1
ATOM 1366 O O . GLU A 1 168 ? -5.681 -9.081 16.670 1.00 98.19 168 GLU A O 1
ATOM 1371 N N . GLN A 1 169 ? -5.044 -9.831 14.660 1.00 96.00 169 GLN A N 1
ATOM 1372 C CA . GLN A 1 169 ? -3.601 -9.906 14.965 1.00 96.00 169 GLN A CA 1
ATOM 1373 C C . GLN A 1 169 ? -2.963 -8.579 15.412 1.00 96.00 169 GLN A C 1
ATOM 1375 O O . GLN A 1 169 ? -1.851 -8.575 15.953 1.00 96.00 169 GLN A O 1
ATOM 1380 N N . ALA A 1 170 ? -3.634 -7.440 15.213 1.00 96.31 170 ALA A N 1
ATOM 1381 C CA . ALA A 1 170 ? -3.181 -6.173 15.780 1.00 96.31 170 ALA A CA 1
ATOM 1382 C C . ALA A 1 170 ? -3.093 -6.232 17.318 1.00 96.31 170 ALA A C 1
ATOM 1384 O O . ALA A 1 170 ? -2.193 -5.617 17.891 1.00 96.31 170 ALA A O 1
ATOM 1385 N N . GLN A 1 171 ? -3.951 -7.020 17.981 1.00 97.94 171 GLN A N 1
ATOM 1386 C CA . GLN A 1 171 ? -3.964 -7.186 19.439 1.00 97.94 171 GLN A CA 1
ATOM 1387 C C . GLN A 1 171 ? -2.626 -7.699 19.971 1.00 97.94 171 GLN A C 1
ATOM 1389 O O . GLN A 1 171 ? -2.044 -7.070 20.851 1.00 97.94 171 GLN A O 1
ATOM 1394 N N . ASP A 1 172 ? -2.087 -8.778 19.398 1.00 97.38 172 ASP A N 1
ATOM 1395 C CA . ASP A 1 172 ? -0.806 -9.359 19.825 1.00 97.38 172 ASP A CA 1
ATOM 1396 C C . ASP A 1 172 ? 0.331 -8.337 19.738 1.00 97.38 172 ASP A C 1
ATOM 1398 O O . ASP A 1 172 ? 1.192 -8.237 20.620 1.00 97.38 172 ASP A O 1
ATOM 1402 N N . TRP A 1 173 ? 0.322 -7.531 18.673 1.00 97.25 173 TRP A N 1
ATOM 1403 C CA . TRP A 1 173 ? 1.290 -6.459 18.508 1.00 97.25 173 TRP A CA 1
ATOM 1404 C C . TRP A 1 173 ? 1.118 -5.368 19.570 1.00 97.25 173 TRP A C 1
ATOM 1406 O O . TRP A 1 173 ? 2.109 -5.010 20.213 1.00 97.25 173 TRP A O 1
ATOM 1416 N N . VAL A 1 174 ? -0.096 -4.863 19.793 1.00 98.25 174 VAL A N 1
ATOM 1417 C CA . VAL A 1 174 ? -0.343 -3.804 20.782 1.00 98.25 174 VAL A CA 1
ATOM 1418 C C . VAL A 1 174 ? -0.051 -4.298 22.205 1.00 98.25 174 VAL A C 1
ATOM 1420 O O . VAL A 1 174 ? 0.605 -3.597 22.974 1.00 98.25 174 VAL A O 1
ATOM 1423 N N . ILE A 1 175 ? -0.395 -5.547 22.537 1.00 98.50 175 ILE A N 1
ATOM 1424 C CA . ILE A 1 175 ? -0.028 -6.201 23.805 1.00 98.50 175 ILE A CA 1
ATOM 1425 C C . ILE A 1 175 ? 1.493 -6.249 23.975 1.00 98.50 175 ILE A C 1
ATOM 1427 O O . ILE A 1 175 ? 2.000 -6.006 25.072 1.00 98.50 175 ILE A O 1
ATOM 1431 N N . SER A 1 176 ? 2.250 -6.505 22.903 1.00 97.56 176 SER A N 1
ATOM 1432 C CA . SER A 1 176 ? 3.716 -6.538 22.972 1.00 97.56 176 SER A CA 1
ATOM 1433 C C . SER A 1 176 ? 4.341 -5.199 23.388 1.00 97.56 176 SER A C 1
ATOM 1435 O O . SER A 1 176 ? 5.484 -5.184 23.852 1.00 97.56 176 SER A O 1
ATOM 1437 N N . LEU A 1 177 ? 3.607 -4.083 23.269 1.00 97.44 177 LEU A N 1
ATOM 1438 C CA . LEU A 1 177 ? 4.081 -2.758 23.670 1.00 97.44 177 LEU A CA 1
ATOM 1439 C C . LEU A 1 177 ? 4.142 -2.578 25.193 1.00 97.44 177 LEU A C 1
ATOM 1441 O O . LEU A 1 177 ? 4.877 -1.708 25.658 1.00 97.44 177 LEU A O 1
ATOM 1445 N N . LYS A 1 178 ? 3.483 -3.449 25.975 1.00 96.38 178 LYS A N 1
ATOM 1446 C CA . LYS A 1 178 ? 3.531 -3.458 27.453 1.00 96.38 178 LYS A CA 1
ATOM 1447 C C . LYS A 1 178 ? 4.951 -3.591 28.024 1.00 96.38 178 LYS A C 1
ATOM 1449 O O . LYS A 1 178 ? 5.173 -3.324 29.198 1.00 96.38 178 LYS A O 1
ATOM 1454 N N . LYS A 1 179 ? 5.920 -4.020 27.207 1.00 95.00 179 LYS A N 1
ATOM 1455 C CA . LYS A 1 179 ? 7.338 -4.127 27.589 1.00 95.00 179 LYS A CA 1
ATOM 1456 C C . LYS A 1 179 ? 8.063 -2.779 27.685 1.00 95.00 179 LYS A C 1
ATOM 1458 O O . LYS A 1 179 ? 9.165 -2.734 28.228 1.00 95.00 179 LYS A O 1
ATOM 1463 N N . HIS A 1 180 ? 7.517 -1.718 27.091 1.00 95.19 180 HIS A N 1
ATOM 1464 C CA . HIS A 1 180 ? 8.158 -0.405 27.052 1.00 95.19 180 HIS A CA 1
ATOM 1465 C C . HIS A 1 180 ? 7.837 0.404 28.311 1.00 95.19 180 HIS A C 1
ATOM 1467 O O . HIS A 1 180 ? 6.812 0.195 28.954 1.00 95.19 180 HIS A O 1
ATOM 1473 N N . SER A 1 181 ? 8.739 1.314 28.686 1.00 95.38 181 SER A N 1
ATOM 1474 C CA . SER A 1 181 ? 8.547 2.141 29.877 1.00 95.38 181 SER A CA 1
ATOM 1475 C C . SER A 1 181 ? 7.425 3.159 29.669 1.00 95.38 181 SER A C 1
ATOM 1477 O O . SER A 1 181 ? 7.226 3.643 28.554 1.00 95.38 181 SER A O 1
ATOM 1479 N N . GLU A 1 182 ? 6.752 3.544 30.755 1.00 96.62 182 GLU A N 1
ATOM 1480 C CA . GLU A 1 182 ? 5.701 4.567 30.718 1.00 96.62 182 GLU A CA 1
ATOM 1481 C C . GLU A 1 182 ? 6.212 5.860 30.068 1.00 96.62 182 GLU A C 1
ATOM 1483 O O . GLU A 1 182 ? 5.616 6.384 29.138 1.00 96.62 182 GLU A O 1
ATOM 1488 N N . ASN A 1 183 ? 7.396 6.324 30.468 1.00 95.69 183 ASN A N 1
ATOM 1489 C CA . ASN A 1 183 ? 7.985 7.539 29.913 1.00 95.69 183 ASN A CA 1
ATOM 1490 C C . ASN A 1 183 ? 8.202 7.465 28.389 1.00 95.69 183 ASN A C 1
ATOM 1492 O O . ASN A 1 183 ? 8.018 8.460 27.692 1.00 95.69 183 ASN A O 1
ATOM 1496 N N . ASP A 1 184 ? 8.587 6.302 27.860 1.00 94.94 184 ASP A N 1
ATOM 1497 C CA . ASP A 1 184 ? 8.779 6.144 26.416 1.00 94.94 184 ASP A CA 1
ATOM 1498 C C . ASP A 1 184 ? 7.455 6.052 25.662 1.00 94.94 184 ASP A C 1
ATOM 1500 O O . ASP A 1 184 ? 7.368 6.523 24.530 1.00 94.94 184 ASP A O 1
ATOM 1504 N N . PHE A 1 185 ? 6.424 5.485 26.290 1.00 96.69 185 PHE A N 1
ATOM 1505 C CA . PHE A 1 185 ? 5.095 5.344 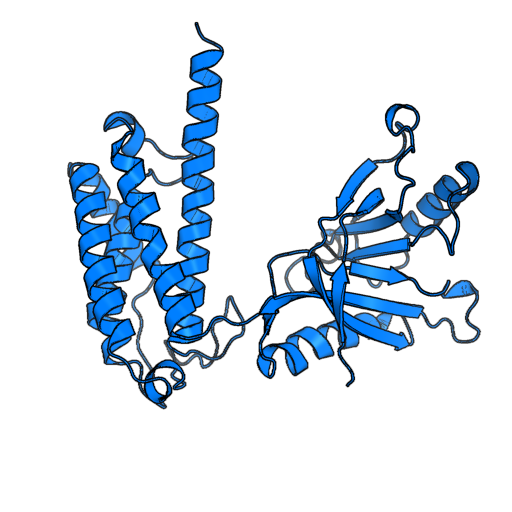25.702 1.00 96.69 185 PHE A CA 1
ATOM 1506 C C . PHE A 1 185 ? 4.433 6.708 25.432 1.00 96.69 185 PHE A C 1
ATOM 1508 O O . PHE A 1 185 ? 3.762 6.889 24.418 1.00 96.69 185 PHE A O 1
ATOM 1515 N N . PHE A 1 186 ? 4.691 7.700 26.287 1.00 97.81 186 PHE A N 1
ATOM 1516 C CA . PHE A 1 186 ? 4.169 9.067 26.148 1.00 97.81 186 PHE A CA 1
ATOM 1517 C C . PHE A 1 186 ? 5.121 10.029 25.429 1.00 97.81 186 PHE A C 1
ATOM 1519 O O . PHE A 1 186 ? 4.806 11.207 25.256 1.00 97.81 186 PHE A O 1
ATOM 1526 N N . LYS A 1 187 ? 6.285 9.558 24.972 1.00 96.56 187 LYS A N 1
ATOM 1527 C CA . LYS A 1 187 ? 7.199 10.385 24.184 1.00 96.56 187 LYS A CA 1
ATOM 1528 C C . LYS A 1 187 ? 6.729 10.437 22.719 1.00 96.56 187 LYS A C 1
ATOM 1530 O O . LYS A 1 187 ? 6.445 9.383 22.150 1.00 96.56 187 LYS A O 1
ATOM 1535 N N . PRO A 1 188 ? 6.698 11.623 22.082 1.00 97.56 188 PRO A N 1
ATOM 1536 C CA . PRO A 1 188 ? 6.490 11.756 20.640 1.00 97.56 188 PRO A CA 1
ATOM 1537 C C . PRO A 1 188 ? 7.411 10.846 19.822 1.00 97.56 188 PRO A C 1
ATOM 1539 O O . PRO A 1 188 ? 8.623 10.820 20.066 1.00 97.56 188 PRO A O 1
ATOM 1542 N N . ILE A 1 189 ? 6.863 10.145 18.821 1.00 96.94 189 ILE A N 1
ATOM 1543 C CA . ILE A 1 189 ? 7.648 9.235 17.964 1.00 96.94 189 ILE A CA 1
ATOM 1544 C C . ILE A 1 189 ? 8.659 9.983 17.083 1.00 96.94 189 ILE A C 1
ATOM 1546 O O . ILE A 1 189 ? 9.654 9.418 16.637 1.00 96.94 189 ILE A O 1
ATOM 1550 N N . ALA A 1 190 ? 8.394 11.263 16.829 1.00 95.56 190 ALA A N 1
ATOM 1551 C CA . ALA A 1 190 ? 9.267 12.208 16.155 1.00 95.56 190 ALA A CA 1
ATOM 1552 C C . ALA A 1 190 ? 8.838 13.636 16.524 1.00 95.56 190 ALA A C 1
ATOM 1554 O O . ALA A 1 190 ? 7.799 13.849 17.153 1.00 95.56 190 ALA A O 1
ATOM 1555 N N . LYS A 1 191 ? 9.632 14.628 16.112 1.00 94.56 191 LYS A N 1
ATOM 1556 C CA . LYS A 1 191 ? 9.258 16.038 16.253 1.00 94.56 191 LYS A CA 1
ATOM 1557 C C . LYS A 1 191 ? 7.918 16.294 15.546 1.00 94.56 191 LYS A C 1
ATOM 1559 O O . LYS A 1 191 ? 7.747 15.872 14.405 1.00 94.56 191 LYS A O 1
ATOM 1564 N N . ASP A 1 192 ? 7.001 16.978 16.229 1.00 94.31 192 ASP A N 1
ATOM 1565 C CA . ASP A 1 192 ? 5.675 17.356 15.716 1.00 94.31 192 ASP A CA 1
ATOM 1566 C C . ASP A 1 192 ? 4.785 16.153 15.318 1.00 94.31 192 ASP A C 1
ATOM 1568 O O . ASP A 1 192 ? 3.877 16.274 14.496 1.00 94.31 192 ASP A O 1
ATOM 1572 N N . LYS A 1 193 ? 5.050 14.970 15.891 1.00 96.69 193 LYS A N 1
ATOM 1573 C CA . LYS A 1 193 ? 4.245 13.750 15.732 1.00 96.69 193 LYS A CA 1
ATOM 1574 C C . LYS A 1 193 ? 3.710 13.282 17.083 1.00 96.69 193 LYS A C 1
ATOM 1576 O O . LYS A 1 193 ? 4.257 13.626 18.125 1.00 96.69 193 LYS A O 1
ATOM 1581 N N . TRP A 1 194 ? 2.657 12.476 17.049 1.00 98.25 194 TRP A N 1
ATOM 1582 C CA . TRP A 1 194 ? 2.062 11.873 18.239 1.00 98.25 194 TRP A CA 1
ATOM 1583 C C . TRP A 1 194 ? 3.013 10.946 18.995 1.00 98.25 194 TRP A C 1
ATOM 1585 O O . TRP A 1 194 ? 3.975 10.408 18.449 1.00 98.25 194 TRP A O 1
ATOM 1595 N N . SER A 1 195 ? 2.727 10.753 20.274 1.00 98.38 195 SER A N 1
ATOM 1596 C CA . SER A 1 195 ? 3.308 9.692 21.094 1.00 98.38 195 SER A CA 1
ATOM 1597 C C . SER A 1 195 ? 2.723 8.314 20.763 1.00 98.38 195 SER A C 1
ATOM 1599 O O . SER A 1 195 ? 1.712 8.197 20.069 1.00 98.38 195 SER A O 1
ATOM 1601 N N . VAL A 1 196 ? 3.339 7.247 21.288 1.00 98.31 196 VAL A N 1
ATOM 1602 C CA . VAL A 1 196 ? 2.765 5.891 21.197 1.00 98.31 196 VAL A CA 1
ATOM 1603 C C . VAL A 1 196 ? 1.410 5.838 21.913 1.00 98.31 196 VAL A C 1
ATOM 1605 O O . VAL A 1 196 ? 0.486 5.214 21.404 1.00 98.31 196 VAL A O 1
ATOM 1608 N N . ALA A 1 197 ? 1.262 6.547 23.036 1.00 98.62 197 ALA A N 1
ATOM 1609 C CA . ALA A 1 197 ? 0.011 6.664 23.780 1.00 98.62 197 ALA A CA 1
ATOM 1610 C C . ALA A 1 197 ? -1.127 7.255 22.939 1.00 98.62 197 ALA A C 1
ATOM 1612 O O . ALA A 1 197 ? -2.201 6.666 22.857 1.00 98.62 197 ALA A O 1
ATOM 1613 N N . GLU A 1 198 ? -0.891 8.385 22.275 1.00 98.69 198 GLU A N 1
ATOM 1614 C CA . GLU A 1 198 ? -1.880 8.997 21.379 1.00 98.69 198 GLU A CA 1
ATOM 1615 C C . GLU A 1 198 ? -2.196 8.095 20.181 1.00 98.69 198 GLU A C 1
ATOM 1617 O O . GLU A 1 198 ? -3.348 8.015 19.757 1.00 98.69 198 GLU A O 1
ATOM 1622 N N . ILE A 1 199 ? -1.197 7.367 19.664 1.00 98.75 199 ILE A N 1
ATOM 1623 C CA . ILE A 1 199 ? -1.407 6.409 18.577 1.00 98.75 199 ILE A CA 1
ATOM 1624 C C . ILE A 1 199 ? -2.317 5.253 19.021 1.00 98.75 199 ILE A C 1
ATOM 1626 O O . ILE A 1 199 ? -3.343 4.995 18.406 1.00 98.75 199 ILE A O 1
ATOM 1630 N N . ILE A 1 200 ? -1.992 4.570 20.117 1.00 98.62 200 ILE A N 1
ATOM 1631 C CA . ILE A 1 200 ? -2.820 3.458 20.607 1.00 98.62 200 ILE A CA 1
ATOM 1632 C C . ILE A 1 200 ? -4.200 3.949 21.065 1.00 98.62 200 ILE A C 1
ATOM 1634 O O . ILE A 1 200 ? -5.204 3.284 20.813 1.00 98.62 200 ILE A O 1
ATOM 1638 N N . GLY A 1 201 ? -4.269 5.137 21.670 1.00 98.44 201 GLY A N 1
ATOM 1639 C CA . GLY A 1 201 ? -5.524 5.780 22.043 1.00 98.44 201 GLY A CA 1
ATOM 1640 C C . GLY A 1 201 ? -6.433 6.041 20.843 1.00 98.44 201 GLY A C 1
ATOM 1641 O O . GLY A 1 201 ? -7.618 5.719 20.915 1.00 98.44 201 GLY A O 1
ATOM 1642 N N . HIS A 1 202 ? -5.906 6.561 19.727 1.00 98.44 202 HIS A N 1
ATOM 1643 C CA . HIS A 1 202 ? -6.737 6.771 18.537 1.00 98.44 202 HIS A CA 1
ATOM 1644 C C . HIS A 1 202 ? -7.236 5.451 17.958 1.00 98.44 202 HIS A C 1
ATOM 1646 O O . HIS A 1 202 ? -8.410 5.368 17.613 1.00 98.44 202 HIS A O 1
ATOM 1652 N N . LEU A 1 203 ? -6.394 4.413 17.897 1.00 98.56 203 LEU A N 1
ATOM 1653 C CA . LEU A 1 203 ? -6.813 3.107 17.385 1.00 98.56 203 LEU A CA 1
ATOM 1654 C C . LEU A 1 203 ? -7.964 2.534 18.223 1.00 98.56 203 LEU A C 1
ATOM 1656 O O . LEU A 1 203 ? -8.958 2.070 17.672 1.00 98.56 203 LEU A O 1
ATOM 1660 N N . ALA A 1 204 ? -7.879 2.651 19.552 1.00 98.50 204 ALA A N 1
ATOM 1661 C CA . ALA A 1 204 ? -8.942 2.215 20.457 1.00 98.50 204 ALA A CA 1
ATOM 1662 C C . ALA A 1 204 ? -10.249 3.010 20.266 1.00 98.50 204 ALA A C 1
ATOM 1664 O O . ALA A 1 204 ? -11.339 2.437 20.280 1.00 98.50 204 ALA A O 1
ATOM 1665 N N . TYR A 1 205 ? -10.155 4.331 20.079 1.00 98.50 205 TYR A N 1
ATOM 1666 C CA . TYR A 1 205 ? -11.321 5.190 19.845 1.00 98.50 205 TYR A CA 1
ATOM 1667 C C . TYR A 1 205 ? -11.992 4.887 18.507 1.00 98.50 205 TYR A C 1
ATOM 1669 O O . TYR A 1 205 ? -13.221 4.849 18.444 1.00 98.50 205 TYR A O 1
ATOM 1677 N N . TRP A 1 206 ? -11.206 4.628 17.463 1.00 98.56 206 TRP A N 1
ATOM 1678 C CA . TRP A 1 206 ? -11.729 4.211 16.169 1.00 98.56 206 TRP A CA 1
ATOM 1679 C C . TRP A 1 206 ? -12.393 2.837 16.234 1.00 98.56 206 TRP A C 1
ATOM 1681 O O . TRP A 1 206 ? -13.512 2.713 15.751 1.00 98.56 206 TRP A O 1
ATOM 1691 N N . ASP A 1 207 ? -11.796 1.840 16.892 1.00 98.56 207 ASP A N 1
ATOM 1692 C CA . ASP A 1 207 ? -12.437 0.528 17.072 1.00 98.56 207 ASP A CA 1
ATOM 1693 C C . ASP A 1 207 ? -13.795 0.656 17.772 1.00 98.56 207 ASP A C 1
ATOM 1695 O O . ASP A 1 207 ? -14.791 0.072 17.336 1.00 98.56 207 ASP A O 1
ATOM 1699 N N . LYS A 1 208 ? -13.856 1.469 18.834 1.00 98.50 208 LYS A N 1
ATOM 1700 C CA . LYS A 1 208 ? -15.099 1.748 19.553 1.00 98.50 208 LYS A CA 1
ATOM 1701 C C . LYS A 1 208 ? -16.122 2.458 18.665 1.00 98.50 208 LYS A C 1
ATOM 1703 O O . LYS A 1 208 ? -17.274 2.037 18.619 1.00 98.50 208 LYS A O 1
ATOM 1708 N N . TYR A 1 209 ? -15.716 3.512 17.962 1.00 98.56 209 TYR A N 1
ATOM 1709 C CA . TYR A 1 209 ? -16.596 4.272 17.075 1.00 98.56 209 TYR A CA 1
ATOM 1710 C C . TYR A 1 209 ? -17.137 3.403 15.934 1.00 98.56 209 TYR A C 1
ATOM 1712 O O . TYR A 1 209 ? -18.334 3.414 15.649 1.00 98.56 209 TYR A O 1
ATOM 1720 N N . VAL A 1 210 ? -16.279 2.585 15.323 1.00 98.38 210 VAL A N 1
ATOM 1721 C CA . VAL A 1 210 ? -16.687 1.648 14.276 1.00 98.38 210 VAL A CA 1
ATOM 1722 C C . VAL A 1 210 ? -17.689 0.642 14.825 1.00 98.38 210 VAL A C 1
ATOM 1724 O O . VAL A 1 210 ? -18.726 0.427 14.203 1.00 98.38 210 VAL A O 1
ATOM 1727 N N . LEU A 1 211 ? -17.420 0.055 15.991 1.00 98.50 211 LEU A N 1
ATOM 1728 C CA . LEU A 1 211 ? -18.315 -0.902 16.635 1.00 98.50 211 LEU A CA 1
ATOM 1729 C C . LEU A 1 211 ? -19.688 -0.300 16.968 1.00 98.50 211 LEU A C 1
ATOM 1731 O O . LEU A 1 211 ? -20.711 -0.937 16.719 1.00 98.50 211 LEU A O 1
ATOM 1735 N N . GLU A 1 212 ? -19.710 0.890 17.566 1.00 98.06 212 GLU A N 1
ATOM 1736 C CA . GLU A 1 212 ? -20.919 1.468 18.162 1.00 98.06 212 GLU A CA 1
ATOM 1737 C C . GLU A 1 212 ? -21.746 2.284 17.156 1.00 98.06 212 GLU A C 1
ATOM 1739 O O . GLU A 1 212 ? -22.975 2.214 17.189 1.00 98.06 212 GLU A O 1
ATOM 1744 N N . GLU A 1 213 ? -21.102 2.990 16.223 1.00 97.69 213 GLU A N 1
ATOM 1745 C CA . GLU A 1 213 ? -21.763 3.982 15.361 1.00 97.69 213 GLU A CA 1
ATOM 1746 C C . GLU A 1 213 ? -21.794 3.579 13.878 1.00 97.69 213 GLU A C 1
ATOM 1748 O O . GLU A 1 213 ? -22.783 3.831 13.184 1.00 97.69 213 GLU A O 1
ATOM 1753 N N . ILE A 1 214 ? -20.747 2.924 13.363 1.00 97.69 214 ILE A N 1
ATOM 1754 C CA . ILE A 1 214 ? -20.639 2.632 11.921 1.00 97.69 214 ILE A CA 1
ATOM 1755 C C . ILE A 1 214 ? -21.174 1.240 11.572 1.00 97.69 214 ILE A C 1
ATOM 1757 O O . ILE A 1 214 ? -22.099 1.107 10.768 1.00 97.69 214 ILE A O 1
ATOM 1761 N N . LEU A 1 215 ? -20.616 0.188 12.174 1.00 97.75 215 LEU A N 1
ATOM 1762 C CA . LEU A 1 215 ? -20.894 -1.210 11.838 1.00 97.75 215 LEU A CA 1
ATOM 1763 C C . LEU A 1 215 ? -22.392 -1.578 11.896 1.00 97.75 215 LEU A C 1
ATOM 1765 O O . LEU A 1 215 ? -22.850 -2.291 10.997 1.00 97.75 215 LEU A O 1
ATOM 1769 N N . PRO A 1 216 ? -23.206 -1.089 12.858 1.00 97.38 216 PRO A N 1
ATOM 1770 C CA . PRO A 1 216 ? -24.646 -1.374 12.887 1.00 97.38 216 PRO A CA 1
ATOM 1771 C C . PRO A 1 216 ? -25.419 -0.849 11.664 1.00 97.38 216 PRO A C 1
ATOM 1773 O O . PRO A 1 216 ? -26.521 -1.332 11.365 1.00 97.38 216 PRO A O 1
ATOM 1776 N N . ASN A 1 217 ? -24.849 0.132 10.959 1.00 97.31 217 ASN A N 1
ATOM 1777 C CA . ASN A 1 217 ? -25.457 0.837 9.834 1.00 97.31 217 ASN A CA 1
ATOM 1778 C C . ASN A 1 217 ? -24.939 0.374 8.462 1.00 97.31 217 ASN A C 1
ATOM 1780 O O . ASN A 1 217 ? -25.525 0.748 7.448 1.00 97.31 217 ASN A O 1
ATOM 1784 N N . MET A 1 218 ? -23.912 -0.482 8.414 1.00 96.88 218 MET A N 1
ATOM 1785 C CA . MET A 1 218 ? -23.353 -1.064 7.185 1.00 96.88 218 MET A CA 1
ATOM 1786 C C . MET A 1 218 ? -24.324 -2.064 6.539 1.00 96.88 218 MET A C 1
ATOM 1788 O O . MET A 1 218 ? -24.216 -3.279 6.695 1.00 96.88 218 MET A O 1
ATOM 1792 N N . LYS A 1 219 ? -25.324 -1.533 5.837 1.00 95.69 219 LYS A N 1
ATOM 1793 C CA . LYS A 1 219 ? -26.392 -2.282 5.167 1.00 95.69 219 LYS A CA 1
ATOM 1794 C C . LYS A 1 219 ? -26.474 -1.868 3.706 1.00 95.69 219 LYS A C 1
ATOM 1796 O O . LYS A 1 219 ? -26.091 -0.759 3.347 1.00 95.69 219 LYS A O 1
ATOM 1801 N N . GLN A 1 220 ? -27.039 -2.743 2.878 1.00 94.06 220 GLN A N 1
ATOM 1802 C CA . GLN A 1 220 ? -27.237 -2.469 1.457 1.00 94.06 220 GLN A CA 1
ATOM 1803 C C . GLN A 1 220 ? -27.933 -1.115 1.241 1.00 94.06 220 GLN A C 1
ATOM 1805 O O . GLN A 1 220 ? -29.017 -0.882 1.780 1.00 94.06 220 GLN A O 1
ATOM 1810 N N . ASN A 1 221 ? -27.328 -0.261 0.413 1.00 89.75 221 ASN A N 1
ATOM 1811 C CA . ASN A 1 221 ? -27.812 1.080 0.058 1.00 89.75 221 ASN A CA 1
ATOM 1812 C C . ASN A 1 221 ? -27.907 2.078 1.229 1.00 89.75 221 ASN A C 1
ATOM 1814 O O . ASN A 1 221 ? -28.549 3.119 1.077 1.00 89.75 221 ASN A O 1
ATOM 1818 N N . ALA A 1 222 ? -27.315 1.781 2.389 1.00 97.12 222 ALA A N 1
ATOM 1819 C CA . ALA A 1 222 ? -27.194 2.765 3.458 1.00 97.12 222 ALA A CA 1
ATOM 1820 C C . ALA A 1 222 ? -26.247 3.895 3.036 1.00 97.12 222 ALA A C 1
ATOM 1822 O O . ALA A 1 222 ? -25.296 3.661 2.294 1.00 97.12 222 ALA A O 1
ATOM 1823 N N . ASP A 1 223 ? -26.498 5.097 3.543 1.00 97.62 223 ASP A N 1
ATOM 1824 C CA . ASP A 1 223 ? -25.563 6.218 3.496 1.00 97.62 223 ASP A CA 1
ATOM 1825 C C . ASP A 1 223 ? -25.252 6.614 4.937 1.00 97.62 223 ASP A C 1
ATOM 1827 O O . ASP A 1 223 ? -26.131 7.070 5.676 1.00 97.62 223 ASP A O 1
ATOM 1831 N N . ILE A 1 224 ? -24.037 6.292 5.374 1.00 97.56 224 ILE A N 1
ATOM 1832 C CA . ILE A 1 224 ? -23.605 6.430 6.760 1.00 97.56 224 ILE A CA 1
ATOM 1833 C C . ILE A 1 224 ? -22.936 7.791 6.912 1.00 97.56 224 ILE A C 1
ATOM 1835 O O . ILE A 1 224 ? -21.9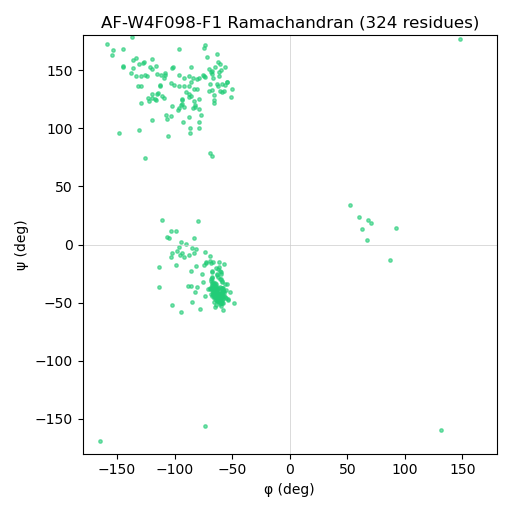22 8.069 6.276 1.00 97.56 224 ILE A O 1
ATOM 1839 N N . ASN A 1 225 ? -23.470 8.622 7.804 1.00 96.38 225 ASN A N 1
ATOM 1840 C CA . ASN A 1 225 ? -22.808 9.863 8.186 1.00 96.38 225 ASN A CA 1
ATOM 1841 C C . ASN A 1 225 ? -21.687 9.542 9.180 1.00 96.38 225 ASN A C 1
ATOM 1843 O O . ASN A 1 225 ? -21.962 9.227 10.339 1.00 96.38 225 ASN A O 1
ATOM 1847 N N . SER A 1 226 ? -20.440 9.604 8.720 1.00 95.44 226 SER A N 1
ATOM 1848 C CA . SER A 1 226 ? -19.264 9.419 9.569 1.00 95.44 226 SER A CA 1
ATOM 1849 C C . SER A 1 226 ? -18.846 10.742 10.198 1.00 95.44 226 SER A C 1
ATOM 1851 O O . SER A 1 226 ? -18.927 11.801 9.574 1.00 95.44 226 SER A O 1
ATOM 1853 N N . ILE A 1 227 ? -18.351 10.670 11.431 1.00 96.06 227 ILE A N 1
ATOM 1854 C CA . ILE A 1 227 ? -17.723 11.793 12.119 1.00 96.06 227 ILE A CA 1
ATOM 1855 C C . ILE A 1 227 ? -16.508 12.290 11.328 1.00 96.06 227 ILE A C 1
ATOM 1857 O O . ILE A 1 227 ? -15.831 11.514 10.646 1.00 96.06 227 ILE A O 1
ATOM 1861 N N . ASP A 1 228 ? -16.233 13.587 11.448 1.00 95.56 228 ASP A N 1
ATOM 1862 C CA . ASP A 1 228 ? -14.980 14.181 10.999 1.00 95.56 228 ASP A CA 1
ATOM 1863 C C . ASP A 1 228 ? -13.795 13.516 11.718 1.00 95.56 228 ASP A C 1
ATOM 1865 O O . ASP A 1 228 ? -13.803 13.337 12.941 1.00 95.56 228 ASP A O 1
ATOM 1869 N N . PHE A 1 229 ? -12.779 13.111 10.955 1.00 9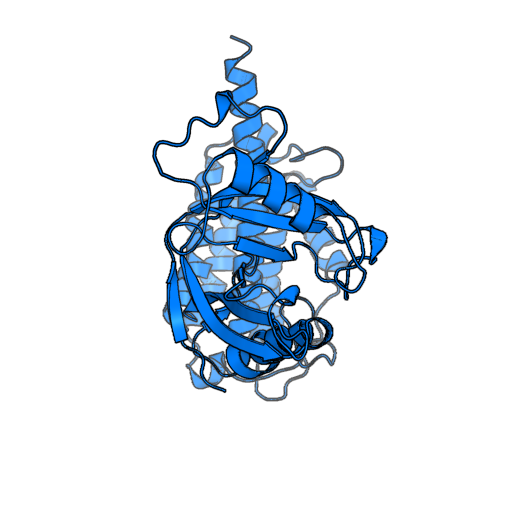3.31 229 PHE A N 1
ATOM 1870 C CA . PHE A 1 229 ? -11.689 12.316 11.511 1.00 93.31 229 PHE A CA 1
ATOM 1871 C C . PHE A 1 229 ? -10.830 13.123 12.489 1.00 93.31 229 PHE A C 1
ATOM 1873 O O . PHE A 1 229 ? -10.321 12.554 13.455 1.00 93.31 229 PHE A O 1
ATOM 1880 N N . GLN A 1 230 ? -10.677 14.438 12.289 1.00 96.25 230 GLN A N 1
ATOM 1881 C CA . GLN A 1 230 ? -9.944 15.291 13.220 1.00 96.25 230 GLN A CA 1
ATOM 1882 C C . GLN A 1 230 ? -10.669 15.381 14.558 1.00 96.25 230 GLN A C 1
ATOM 1884 O O . GLN A 1 230 ? -10.006 15.357 15.591 1.00 96.25 230 GLN A O 1
ATOM 1889 N N . GLU A 1 231 ? -12.000 15.439 14.563 1.00 97.75 231 GLU A N 1
ATOM 1890 C CA . GLU A 1 231 ? -12.778 15.464 15.804 1.00 97.75 231 GLU A CA 1
ATOM 1891 C C . GLU A 1 231 ? -12.523 14.212 16.659 1.00 97.75 231 GLU A C 1
ATOM 1893 O O . GLU A 1 231 ? -12.112 14.330 17.817 1.00 97.75 231 GLU A O 1
ATOM 1898 N N . LEU A 1 232 ? -12.673 13.011 16.088 1.00 97.38 232 LEU A N 1
ATOM 1899 C CA . LEU A 1 232 ? -12.435 11.766 16.831 1.00 97.38 232 LEU A CA 1
ATOM 1900 C C . LEU A 1 232 ? -10.965 11.627 17.264 1.00 97.38 232 LEU A C 1
ATOM 1902 O O . LEU A 1 232 ? -10.675 11.247 18.402 1.00 97.38 232 LEU A O 1
ATOM 1906 N N . ASN A 1 233 ? -10.031 12.006 16.389 1.00 97.94 233 ASN A N 1
ATOM 1907 C CA . ASN A 1 233 ? -8.600 11.993 16.686 1.00 97.94 233 ASN A CA 1
ATOM 1908 C C . ASN A 1 233 ? -8.227 12.956 17.825 1.00 97.94 233 ASN A C 1
ATOM 1910 O O . ASN A 1 233 ? -7.419 12.606 18.688 1.00 97.94 233 ASN A O 1
ATOM 1914 N N . ASN A 1 234 ? -8.827 14.148 17.868 1.00 98.00 234 ASN A N 1
ATOM 1915 C CA . ASN A 1 234 ? -8.611 15.116 18.942 1.00 98.00 234 ASN A CA 1
ATOM 1916 C C . ASN A 1 234 ? -9.128 14.580 20.280 1.00 98.00 234 ASN A C 1
ATOM 1918 O O . ASN A 1 234 ? -8.451 14.724 21.297 1.00 98.00 234 ASN A O 1
ATOM 1922 N N . GLN A 1 235 ? -10.297 13.932 20.296 1.00 98.19 235 GLN A N 1
ATOM 1923 C CA . GLN A 1 235 ? -10.824 13.290 21.504 1.00 98.19 235 GLN A CA 1
ATOM 1924 C C . GLN A 1 235 ? -9.870 12.206 22.020 1.00 98.19 235 GLN A C 1
ATOM 1926 O O . GLN A 1 235 ? -9.538 12.193 23.208 1.00 98.19 235 GLN A O 1
ATOM 1931 N N . ALA A 1 236 ? -9.369 11.352 21.125 1.00 97.81 236 ALA A N 1
ATOM 1932 C CA . ALA A 1 236 ? -8.436 10.290 21.477 1.00 97.81 236 ALA A CA 1
ATOM 1933 C C . ALA A 1 236 ? -7.086 10.820 21.994 1.00 97.81 236 ALA A C 1
ATOM 1935 O O . ALA A 1 236 ? -6.597 10.354 23.025 1.00 97.81 236 ALA A O 1
ATOM 1936 N N . SER A 1 237 ? -6.503 11.821 21.323 1.00 97.81 237 SER A N 1
ATOM 1937 C CA . SER A 1 237 ? -5.247 12.456 21.753 1.00 97.81 237 SER A CA 1
ATOM 1938 C C . SER A 1 237 ? -5.416 13.158 23.106 1.00 97.81 237 SER A C 1
ATOM 1940 O O . SER A 1 237 ? -4.631 12.920 24.025 1.00 97.81 237 SER A O 1
ATOM 1942 N N . ASN A 1 238 ? -6.498 13.922 23.301 1.00 98.31 238 ASN A N 1
ATOM 1943 C CA . ASN A 1 238 ? -6.797 14.558 24.589 1.00 98.31 238 ASN A CA 1
ATOM 1944 C C . ASN A 1 238 ? -6.943 13.528 25.718 1.00 98.31 238 ASN A C 1
ATOM 1946 O O . ASN A 1 238 ? -6.459 13.749 26.829 1.00 98.31 238 ASN A O 1
ATOM 1950 N N . TYR A 1 239 ? -7.590 12.393 25.442 1.00 98.38 239 TYR A N 1
ATOM 1951 C CA . TYR A 1 239 ? -7.733 11.315 26.413 1.00 98.38 239 TYR A CA 1
ATOM 1952 C C . TYR A 1 239 ? -6.394 10.653 26.745 1.00 98.38 239 TYR A C 1
ATOM 1954 O O . TYR A 1 239 ? -6.098 10.448 27.924 1.00 98.38 239 TYR A O 1
ATOM 1962 N N . ALA A 1 240 ? -5.555 10.387 25.741 1.00 97.62 240 ALA A N 1
ATOM 1963 C CA . ALA A 1 240 ? -4.201 9.885 25.959 1.00 97.62 240 ALA A CA 1
ATOM 1964 C C . ALA A 1 240 ? -3.388 10.856 26.832 1.00 97.62 240 ALA A C 1
ATOM 1966 O O . ALA A 1 240 ? -2.706 10.432 27.755 1.00 97.62 240 ALA A O 1
ATOM 1967 N N . LEU A 1 241 ? -3.534 12.168 26.641 1.00 96.56 241 LEU A N 1
ATOM 1968 C CA . LEU A 1 241 ? -2.819 13.186 27.420 1.00 96.56 241 LEU A CA 1
ATOM 1969 C C . LEU A 1 241 ? -3.476 13.531 28.774 1.00 96.56 241 LEU A C 1
ATOM 1971 O O . LEU A 1 241 ? -2.994 14.413 29.484 1.00 96.56 241 LEU A O 1
ATOM 1975 N N . SER A 1 242 ? -4.539 12.828 29.183 1.00 97.56 242 SER A N 1
ATOM 1976 C CA . SER A 1 242 ? -5.280 13.118 30.426 1.00 97.56 242 SER A CA 1
ATOM 1977 C C . SER A 1 242 ? -4.560 12.714 31.726 1.00 97.56 242 SER A C 1
ATOM 1979 O O . SER A 1 242 ? -5.049 13.015 32.816 1.00 97.56 242 SER A O 1
ATOM 1981 N N . GLY A 1 243 ? -3.412 12.033 31.631 1.00 95.94 243 GLY A N 1
ATOM 1982 C CA . GLY A 1 243 ? -2.735 11.384 32.762 1.00 95.94 243 GLY A CA 1
ATOM 1983 C C . GLY A 1 243 ? -3.130 9.915 32.957 1.00 95.94 243 GLY A C 1
ATOM 1984 O O . GLY A 1 243 ? -2.857 9.341 34.011 1.00 95.94 243 GLY A O 1
ATOM 1985 N N . ILE A 1 244 ? -3.783 9.310 31.960 1.00 97.88 244 ILE A N 1
ATOM 1986 C CA . ILE A 1 244 ? -4.028 7.867 31.913 1.00 97.88 244 ILE A CA 1
ATOM 1987 C C . ILE A 1 244 ? -2.717 7.082 31.786 1.00 97.88 244 ILE A C 1
ATOM 1989 O O . ILE A 1 244 ? -1.745 7.580 31.227 1.00 97.88 244 ILE A O 1
ATOM 1993 N N . PHE A 1 245 ? -2.705 5.839 32.270 1.00 97.62 245 PHE A N 1
ATOM 1994 C CA . PHE A 1 245 ? -1.576 4.935 32.079 1.00 97.62 245 PHE A CA 1
ATOM 1995 C C . PHE A 1 245 ? -1.564 4.312 30.680 1.00 97.62 245 PHE A C 1
ATOM 1997 O O . PHE A 1 245 ? -2.609 3.915 30.158 1.00 97.62 245 PHE A O 1
ATOM 2004 N N . GLY A 1 246 ? -0.375 4.126 30.106 1.00 97.19 246 GLY A N 1
ATOM 2005 C CA . GLY A 1 246 ? -0.201 3.493 28.794 1.00 97.19 246 GLY A CA 1
ATOM 2006 C C . GLY A 1 246 ? -0.782 2.077 28.741 1.00 97.19 246 GLY A C 1
ATOM 2007 O O . GLY A 1 246 ? -1.436 1.696 27.771 1.00 97.19 246 GLY A O 1
ATOM 2008 N N . MET A 1 247 ? -0.638 1.330 29.839 1.00 96.81 247 MET A N 1
ATOM 2009 C CA . MET A 1 247 ? -1.249 0.009 30.014 1.00 96.81 247 MET A CA 1
ATOM 2010 C C . MET A 1 247 ? -2.777 0.044 29.851 1.00 96.81 247 MET A C 1
ATOM 2012 O O . MET A 1 247 ? -3.338 -0.833 29.201 1.00 96.81 247 MET A O 1
ATOM 2016 N N . SER A 1 248 ? -3.443 1.076 30.377 1.00 98.19 248 SER A N 1
ATOM 2017 C CA . SER A 1 248 ? -4.897 1.216 30.264 1.00 98.19 248 SER A CA 1
ATOM 2018 C C . SER A 1 248 ? -5.340 1.484 28.826 1.00 98.19 248 SER A C 1
ATOM 2020 O O . SER A 1 248 ? -6.386 0.992 28.421 1.00 98.19 248 SER A O 1
ATOM 2022 N N . LEU A 1 249 ? -4.552 2.229 28.041 1.00 98.38 249 LEU A N 1
ATOM 2023 C CA . LEU A 1 249 ? -4.824 2.445 26.613 1.00 98.38 249 LEU A CA 1
ATOM 2024 C C . LEU A 1 249 ? -4.681 1.143 25.815 1.00 98.38 249 LEU A C 1
ATOM 2026 O O . LEU A 1 249 ? -5.506 0.856 24.952 1.00 98.38 249 LEU A O 1
ATOM 2030 N N . ILE A 1 250 ? -3.665 0.334 26.135 1.00 98.62 250 ILE A N 1
ATOM 2031 C CA . ILE A 1 250 ? -3.484 -0.992 25.531 1.00 98.62 250 ILE A CA 1
ATOM 2032 C C . ILE A 1 250 ? -4.671 -1.902 25.857 1.00 98.62 250 ILE A C 1
ATOM 2034 O O . ILE A 1 250 ? -5.214 -2.531 24.954 1.00 98.62 250 ILE A O 1
ATOM 2038 N N . ASP A 1 251 ? -5.081 -1.970 27.125 1.00 98.44 251 ASP A N 1
ATOM 2039 C CA . ASP A 1 251 ? -6.196 -2.826 27.538 1.00 98.44 251 ASP A CA 1
ATOM 2040 C C . ASP A 1 251 ? -7.516 -2.386 26.874 1.00 98.44 251 ASP A C 1
ATOM 2042 O O . ASP A 1 251 ? -8.269 -3.233 26.402 1.00 98.44 251 ASP A O 1
ATOM 2046 N N . GLN A 1 252 ? -7.752 -1.075 26.732 1.00 98.50 252 GLN A N 1
ATOM 2047 C CA . GLN A 1 252 ? -8.913 -0.540 26.008 1.00 98.50 252 GLN A CA 1
ATOM 2048 C C . GLN A 1 252 ? -8.901 -0.881 24.516 1.00 98.50 252 GLN A C 1
ATOM 2050 O O . GLN A 1 252 ? -9.944 -1.240 23.973 1.00 98.50 252 GLN A O 1
ATOM 2055 N N . PHE A 1 253 ? -7.743 -0.781 23.853 1.00 98.75 253 PHE A N 1
ATOM 2056 C CA . PHE A 1 253 ? -7.611 -1.205 22.459 1.00 98.75 253 PHE A CA 1
ATOM 2057 C C . PHE A 1 253 ? -7.953 -2.689 22.308 1.00 98.75 253 PHE A C 1
ATOM 2059 O O . PHE A 1 253 ? -8.752 -3.051 21.450 1.00 98.75 253 PHE A O 1
ATOM 2066 N N . VAL A 1 254 ? -7.378 -3.547 23.157 1.00 98.75 254 VAL A N 1
ATOM 2067 C CA . VAL A 1 254 ? -7.600 -4.997 23.085 1.00 98.75 254 VAL A CA 1
ATOM 2068 C C . VAL A 1 254 ? -9.076 -5.328 23.304 1.00 98.75 254 VAL A C 1
ATOM 2070 O O . VAL A 1 254 ? -9.659 -6.005 22.463 1.00 98.75 254 VAL A O 1
ATOM 2073 N N . GLU A 1 255 ? -9.706 -4.789 24.351 1.00 98.56 255 GLU A N 1
ATOM 2074 C CA . GLU A 1 255 ? -11.133 -5.013 24.627 1.00 98.56 255 GLU A CA 1
ATOM 2075 C C . GLU A 1 255 ? -12.026 -4.514 23.475 1.00 98.56 255 GLU A C 1
ATOM 2077 O O . GLU A 1 255 ? -12.958 -5.204 23.048 1.00 98.56 255 GLU A O 1
ATOM 2082 N N . GLY A 1 256 ? -11.736 -3.324 22.939 1.00 98.50 256 GLY A N 1
ATOM 2083 C CA . GLY A 1 256 ? -12.453 -2.758 21.796 1.00 98.50 256 GLY A CA 1
ATOM 2084 C C . GLY A 1 256 ? -12.335 -3.637 20.552 1.00 98.50 256 GLY A C 1
ATOM 2085 O O . GLY A 1 256 ? -13.352 -4.002 19.952 1.00 98.50 256 GLY A O 1
ATOM 2086 N N . ARG A 1 257 ? -11.109 -4.048 20.209 1.00 98.75 257 ARG A N 1
ATOM 2087 C CA . ARG A 1 257 ? -10.830 -4.913 19.060 1.00 98.75 257 ARG A CA 1
ATOM 2088 C C . ARG A 1 257 ? -11.476 -6.283 19.215 1.00 98.75 257 ARG A C 1
ATOM 2090 O O . ARG A 1 257 ? -12.035 -6.781 18.246 1.00 98.75 257 ARG A O 1
ATOM 2097 N N . GLU A 1 258 ? -11.435 -6.891 20.402 1.00 98.69 258 GLU A N 1
ATOM 2098 C CA . GLU A 1 258 ? -12.082 -8.185 20.678 1.00 98.69 258 GLU A CA 1
ATOM 2099 C C . GLU A 1 258 ? -13.589 -8.124 20.407 1.00 98.69 258 GLU A C 1
ATOM 2101 O O . GLU A 1 258 ? -14.135 -8.982 19.709 1.00 98.69 258 GLU A O 1
ATOM 2106 N N . ARG A 1 259 ? -14.261 -7.077 20.902 1.00 98.75 259 ARG A N 1
ATOM 2107 C CA . ARG A 1 259 ? -15.699 -6.870 20.680 1.00 98.75 259 ARG A CA 1
ATOM 2108 C C . ARG A 1 259 ? -16.019 -6.626 19.207 1.00 98.75 259 ARG A C 1
ATOM 2110 O O . ARG A 1 259 ? -16.946 -7.236 18.679 1.00 98.75 259 ARG A O 1
ATOM 2117 N N . LEU A 1 260 ? -15.242 -5.777 18.535 1.00 98.69 260 LEU A N 1
ATOM 2118 C CA . LEU A 1 260 ? -15.425 -5.492 17.112 1.00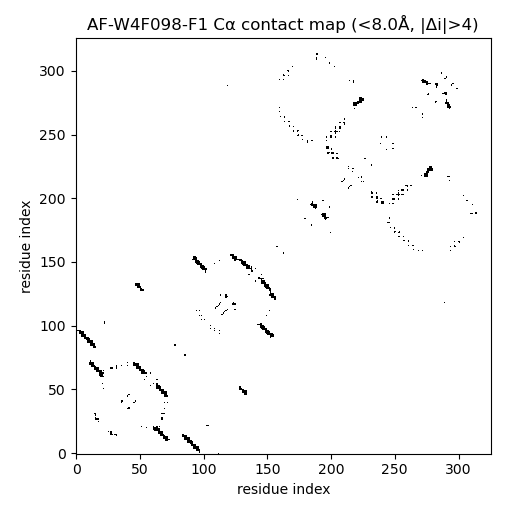 98.69 260 LEU A CA 1
ATOM 2119 C C . LEU A 1 260 ? -15.212 -6.743 16.249 1.00 98.69 260 LEU A C 1
ATOM 2121 O O . LEU A 1 260 ? -16.034 -7.052 15.388 1.00 98.69 260 LEU A O 1
ATOM 2125 N N . VAL A 1 261 ? -14.158 -7.513 16.517 1.00 98.75 261 VAL A N 1
ATOM 2126 C CA . VAL A 1 261 ? -13.886 -8.786 15.838 1.00 98.75 261 VAL A CA 1
ATOM 2127 C C . VAL A 1 261 ? -15.015 -9.789 16.070 1.00 98.75 261 VAL A C 1
ATOM 2129 O O . VAL A 1 261 ? -15.430 -10.455 15.121 1.00 98.75 261 VAL A O 1
ATOM 2132 N N . ALA A 1 262 ? -15.548 -9.895 17.291 1.00 98.62 262 ALA A N 1
ATOM 2133 C CA . ALA A 1 262 ? -16.672 -10.783 17.584 1.00 98.62 262 ALA A CA 1
ATOM 2134 C C . ALA A 1 262 ? -17.923 -10.426 16.757 1.00 98.62 262 ALA A C 1
ATOM 2136 O O . ALA A 1 262 ? -18.532 -11.317 16.159 1.00 98.62 262 ALA A O 1
ATOM 2137 N N . GLU A 1 263 ? -18.257 -9.136 16.649 1.00 98.56 263 GLU A N 1
ATOM 2138 C CA . GLU A 1 263 ? -19.369 -8.666 15.812 1.00 98.56 263 GLU A CA 1
ATOM 2139 C C . GLU A 1 263 ? -19.140 -8.948 14.320 1.00 98.56 263 GLU A C 1
ATOM 2141 O O . GLU A 1 263 ? -20.055 -9.402 13.630 1.00 98.56 263 GLU A O 1
ATOM 2146 N N . LEU A 1 264 ? -17.918 -8.744 13.814 1.00 98.31 264 LEU A N 1
ATOM 2147 C CA . LEU A 1 264 ? -17.560 -9.042 12.422 1.00 98.31 264 LEU A CA 1
ATOM 2148 C C . LEU A 1 264 ? -17.644 -10.546 12.115 1.00 98.31 264 LEU A C 1
ATOM 2150 O O . LEU A 1 264 ? -18.179 -10.937 11.072 1.00 98.31 264 LEU A O 1
ATOM 2154 N N . LYS A 1 265 ? -17.167 -11.406 13.029 1.00 98.12 265 LYS A N 1
ATOM 2155 C CA . LYS A 1 265 ? -17.275 -12.873 12.903 1.00 98.12 265 LYS A CA 1
ATOM 2156 C C . LYS A 1 265 ? -18.741 -13.303 12.799 1.00 98.12 265 LYS A C 1
ATOM 2158 O O . LYS A 1 265 ? -19.048 -14.183 11.996 1.00 98.12 265 LYS A O 1
ATOM 2163 N N . GLY A 1 266 ? -19.639 -12.635 13.528 1.00 97.69 266 GLY A N 1
ATOM 2164 C CA . GLY A 1 266 ? -21.082 -12.895 13.524 1.00 97.69 266 GLY A CA 1
ATOM 2165 C C . GLY A 1 266 ? -21.834 -12.522 12.239 1.00 97.69 266 GLY A C 1
ATOM 2166 O O . GLY A 1 266 ? -22.969 -12.966 12.070 1.00 97.69 266 GLY A O 1
ATOM 2167 N N . LYS A 1 267 ? -21.242 -11.743 11.322 1.00 97.56 267 LYS A N 1
ATOM 2168 C CA . LYS A 1 267 ? -21.883 -11.374 10.044 1.00 97.56 267 LYS A CA 1
ATOM 2169 C C . LYS A 1 267 ? -21.886 -12.537 9.055 1.00 97.56 267 LYS A C 1
ATOM 2171 O O . LYS A 1 267 ? -20.926 -13.299 8.978 1.00 97.56 267 LYS A O 1
ATOM 2176 N N . SER A 1 268 ? -22.929 -12.664 8.246 1.00 97.31 268 SER A N 1
ATOM 2177 C CA . SER A 1 268 ? -22.897 -13.556 7.081 1.00 97.31 268 SER A CA 1
ATOM 2178 C C . SER A 1 268 ? -21.998 -12.997 5.971 1.00 97.31 268 SER A C 1
ATOM 2180 O O . SER A 1 268 ? -21.739 -11.795 5.925 1.00 97.31 268 SER A O 1
ATOM 2182 N N . ASP A 1 269 ? -21.560 -13.843 5.033 1.00 95.50 269 ASP A N 1
ATOM 2183 C CA . ASP A 1 269 ? -20.825 -13.378 3.844 1.00 95.50 269 ASP A CA 1
ATOM 2184 C C . ASP A 1 269 ? -21.644 -12.349 3.056 1.00 95.50 269 ASP A C 1
ATOM 2186 O O . ASP A 1 269 ? -21.122 -11.318 2.643 1.00 95.50 269 ASP A O 1
ATOM 2190 N N . ALA A 1 270 ? -22.953 -12.578 2.907 1.00 95.56 270 ALA A N 1
ATOM 2191 C CA . ALA A 1 270 ? -23.836 -11.648 2.212 1.00 95.56 270 ALA A CA 1
ATOM 2192 C C . ALA A 1 270 ? -23.826 -10.254 2.858 1.00 95.56 270 ALA A C 1
ATOM 2194 O O . ALA A 1 270 ? -23.726 -9.267 2.140 1.00 95.56 270 ALA A O 1
ATOM 2195 N N . GLU A 1 271 ? -23.882 -10.172 4.193 1.00 96.38 271 GLU A N 1
ATOM 2196 C CA . GLU A 1 271 ? -23.777 -8.905 4.930 1.00 96.38 271 GLU A CA 1
ATOM 2197 C C . GLU A 1 271 ? -22.390 -8.270 4.809 1.00 96.38 271 GLU A C 1
ATOM 2199 O O . GLU A 1 271 ? -22.282 -7.055 4.703 1.00 96.38 271 GLU A O 1
ATOM 2204 N N . PHE A 1 272 ? -21.328 -9.074 4.803 1.00 96.75 272 PHE A N 1
ATOM 2205 C CA . PHE A 1 272 ? -19.950 -8.582 4.802 1.00 96.75 272 PHE A CA 1
ATOM 2206 C C . PHE A 1 272 ? -19.559 -7.867 3.499 1.00 96.75 272 PHE A C 1
ATOM 2208 O O . PHE A 1 272 ? -18.709 -6.973 3.491 1.00 96.75 272 PHE A O 1
ATOM 2215 N N . TYR A 1 273 ? -20.203 -8.245 2.394 1.00 94.50 273 TYR A N 1
ATOM 2216 C CA . TYR A 1 273 ? -19.927 -7.711 1.062 1.00 94.50 273 TYR A CA 1
ATOM 2217 C C . TYR A 1 273 ? -21.010 -6.754 0.536 1.00 94.50 273 TYR A C 1
ATOM 2219 O O . TYR A 1 273 ? -20.917 -6.334 -0.618 1.00 94.50 273 TYR A O 1
ATOM 2227 N N . VAL A 1 274 ? -22.021 -6.383 1.339 1.00 95.69 274 VAL A N 1
ATOM 2228 C CA . VAL A 1 274 ? -22.995 -5.361 0.908 1.00 95.69 274 VAL A CA 1
ATOM 2229 C C . VAL A 1 274 ? -22.305 -4.031 0.648 1.00 95.69 274 VAL A C 1
ATOM 2231 O O . VAL A 1 274 ? -21.368 -3.653 1.354 1.00 95.69 274 VAL A O 1
ATOM 2234 N N . GLN A 1 275 ? -22.817 -3.309 -0.345 1.00 96.00 275 GLN A N 1
ATOM 2235 C CA . GLN A 1 275 ? -22.346 -1.968 -0.658 1.00 96.00 275 GLN A CA 1
ATOM 2236 C C . GLN A 1 275 ? -23.170 -0.915 0.079 1.00 96.00 275 GLN A C 1
ATOM 2238 O O . GLN A 1 275 ? -24.405 -0.988 0.131 1.00 96.00 275 GLN A O 1
ATOM 2243 N N . PHE A 1 276 ? -22.473 0.070 0.627 1.00 97.06 276 PHE A N 1
ATOM 2244 C CA . PHE A 1 276 ? -23.041 1.243 1.285 1.00 97.06 276 PHE A CA 1
ATOM 2245 C C . PHE A 1 276 ? -22.270 2.496 0.857 1.00 97.06 276 PHE A C 1
ATOM 2247 O O . PHE A 1 276 ? -21.335 2.410 0.068 1.00 97.06 276 PHE A O 1
ATOM 2254 N N . LYS A 1 277 ? -22.691 3.659 1.344 1.00 97.88 277 LYS A N 1
ATOM 2255 C CA . LYS A 1 277 ? -22.006 4.937 1.168 1.00 97.88 277 LYS A CA 1
ATOM 2256 C C . LYS A 1 277 ? -21.536 5.468 2.510 1.00 97.88 277 LYS A C 1
ATOM 2258 O O . LYS A 1 277 ? -22.136 5.151 3.542 1.00 97.88 277 LYS A O 1
ATOM 2263 N N . ILE A 1 278 ? -20.491 6.281 2.488 1.00 96.44 278 ILE A N 1
ATOM 2264 C CA . ILE A 1 278 ? -20.078 7.083 3.639 1.00 96.44 278 ILE A CA 1
ATOM 2265 C C . ILE A 1 278 ? -20.081 8.540 3.204 1.00 96.44 278 ILE A C 1
ATOM 2267 O O . ILE A 1 278 ? -19.407 8.888 2.242 1.00 96.44 278 ILE A O 1
ATOM 2271 N N . ASN A 1 279 ? -20.827 9.388 3.912 1.00 96.31 279 ASN A N 1
ATOM 2272 C CA . ASN A 1 279 ? -20.932 10.820 3.620 1.00 96.31 279 ASN A CA 1
ATOM 2273 C C . ASN A 1 279 ? -21.305 11.124 2.150 1.00 96.31 279 ASN A C 1
ATOM 2275 O O . ASN A 1 279 ? -20.858 12.121 1.584 1.00 96.31 279 ASN A O 1
ATOM 2279 N N . GLY A 1 280 ? -22.129 10.273 1.528 1.00 95.94 280 GLY A N 1
ATOM 2280 C CA . GLY A 1 280 ? -22.530 10.377 0.122 1.00 95.94 280 GLY A CA 1
ATOM 2281 C C . GLY A 1 280 ? -21.593 9.707 -0.892 1.00 95.94 280 GLY A C 1
ATOM 2282 O O . GLY A 1 280 ? -22.021 9.485 -2.031 1.00 95.94 280 GLY A O 1
ATOM 2283 N N . ASP A 1 281 ? -20.378 9.322 -0.498 1.00 94.81 281 ASP A N 1
ATOM 2284 C CA . ASP A 1 281 ? -19.396 8.686 -1.379 1.00 94.81 281 ASP A CA 1
ATOM 2285 C C . ASP A 1 281 ? -19.646 7.178 -1.508 1.00 94.81 281 ASP A C 1
ATOM 2287 O O . ASP A 1 281 ? -19.865 6.474 -0.523 1.00 94.81 281 ASP A O 1
ATOM 2291 N N . GLU A 1 282 ? -19.613 6.667 -2.741 1.00 94.25 282 GLU A N 1
ATOM 2292 C CA . GLU A 1 282 ? -19.797 5.236 -3.053 1.00 94.25 282 GLU A CA 1
ATOM 2293 C C . GLU A 1 282 ? -18.498 4.429 -2.967 1.00 94.25 282 GLU A C 1
ATOM 2295 O O . GLU A 1 282 ? -18.526 3.208 -2.794 1.00 94.25 282 GLU A O 1
ATOM 2300 N N . VAL A 1 283 ? -17.364 5.113 -3.100 1.00 90.75 283 VAL A N 1
ATOM 2301 C CA . VAL A 1 283 ? -16.028 4.529 -3.103 1.00 90.75 283 VAL A CA 1
ATOM 2302 C C . VAL A 1 283 ? -15.172 5.212 -2.053 1.00 90.75 283 VAL A C 1
ATOM 2304 O O . VAL A 1 283 ? -15.295 6.411 -1.820 1.00 90.75 283 VAL A O 1
ATOM 2307 N N . ASP A 1 284 ? -14.287 4.435 -1.450 1.00 85.88 284 ASP A N 1
ATOM 2308 C CA . ASP A 1 284 ? -13.231 4.948 -0.594 1.00 85.88 284 ASP A CA 1
ATOM 2309 C C . ASP A 1 284 ? -12.253 5.793 -1.438 1.00 85.88 284 ASP A C 1
ATOM 2311 O O . ASP A 1 284 ? -11.688 5.259 -2.397 1.00 85.88 284 ASP A O 1
ATOM 2315 N N . PRO A 1 285 ? -12.042 7.085 -1.120 1.00 79.06 285 PRO A N 1
ATOM 2316 C CA . PRO A 1 285 ? -11.134 7.953 -1.869 1.00 79.06 285 PRO A CA 1
ATOM 2317 C C . PRO A 1 285 ? -9.686 7.456 -1.886 1.00 79.06 285 PRO A C 1
ATOM 2319 O O . PRO A 1 285 ? -8.973 7.707 -2.856 1.00 79.06 285 PRO A O 1
ATOM 2322 N N . ASP A 1 286 ? -9.255 6.754 -0.835 1.00 77.88 286 ASP A N 1
ATOM 2323 C CA . ASP A 1 286 ? -7.868 6.316 -0.692 1.00 77.88 286 ASP A CA 1
ATOM 2324 C C . ASP A 1 286 ? -7.601 5.033 -1.486 1.00 77.88 286 ASP A C 1
ATOM 2326 O O . ASP A 1 286 ? -6.555 4.885 -2.121 1.00 77.88 286 ASP A O 1
ATOM 2330 N N . SER A 1 287 ? -8.546 4.088 -1.468 1.00 77.25 287 SER A N 1
ATOM 2331 C CA . SER A 1 287 ? -8.385 2.792 -2.140 1.00 77.25 287 SER A CA 1
ATOM 2332 C C . SER A 1 287 ? -9.062 2.698 -3.511 1.00 77.25 287 SER A C 1
ATOM 2334 O O . SER A 1 287 ? -8.759 1.781 -4.278 1.00 77.25 287 SER A O 1
ATOM 2336 N N . GLY A 1 288 ? -9.998 3.598 -3.821 1.00 78.88 288 GLY A N 1
ATOM 2337 C CA . GLY A 1 288 ? -10.861 3.550 -5.006 1.00 78.88 288 GLY A CA 1
ATOM 2338 C C . GLY A 1 288 ? -11.865 2.390 -5.004 1.00 78.88 288 GLY A C 1
ATOM 2339 O O . GLY A 1 288 ? -12.576 2.180 -5.989 1.00 78.88 288 GLY A O 1
ATOM 2340 N N . ALA A 1 289 ? -11.922 1.601 -3.928 1.00 84.06 289 ALA A N 1
ATOM 2341 C CA . ALA A 1 289 ? -12.813 0.456 -3.823 1.00 84.06 289 ALA A CA 1
ATOM 2342 C C . ALA A 1 289 ? -14.214 0.893 -3.362 1.00 84.06 289 ALA A C 1
ATOM 2344 O O . ALA A 1 289 ? -14.320 1.746 -2.480 1.00 84.06 289 ALA A O 1
ATOM 2345 N N . PRO A 1 290 ? -15.299 0.273 -3.867 1.00 91.12 290 PRO A N 1
ATOM 2346 C CA . PRO A 1 290 ? -16.632 0.477 -3.311 1.00 91.12 290 PRO A CA 1
ATOM 2347 C C . PRO A 1 290 ? -16.663 0.185 -1.810 1.00 91.12 290 PRO A C 1
ATOM 2349 O O . PRO A 1 290 ? -16.060 -0.797 -1.353 1.00 91.12 290 PRO A O 1
ATOM 2352 N N . PHE A 1 291 ? -17.378 1.003 -1.041 1.00 95.00 291 PHE A N 1
ATOM 2353 C CA . PHE A 1 291 ? -17.513 0.769 0.393 1.00 95.00 291 PHE A CA 1
ATOM 2354 C C . PHE A 1 291 ? -18.294 -0.520 0.671 1.00 95.00 291 PHE A C 1
ATOM 2356 O O . PHE A 1 291 ? -19.383 -0.750 0.152 1.00 95.00 291 PHE A O 1
ATOM 2363 N N . SER A 1 292 ? -17.699 -1.365 1.505 1.00 95.62 292 SER A N 1
ATOM 2364 C CA . SER A 1 292 ? -18.230 -2.624 2.032 1.00 95.62 292 SER A CA 1
ATOM 2365 C C . SER A 1 292 ? -17.552 -2.899 3.376 1.00 95.62 292 SER A C 1
ATOM 2367 O O . SER A 1 292 ? -16.533 -2.273 3.677 1.00 95.62 292 SER A O 1
ATOM 2369 N N . MET A 1 293 ? -18.045 -3.849 4.184 1.00 97.19 293 MET A N 1
ATOM 2370 C CA . MET A 1 293 ? -17.326 -4.204 5.421 1.00 97.19 293 MET A CA 1
ATOM 2371 C C . MET A 1 293 ? -15.919 -4.718 5.089 1.00 97.19 293 MET A C 1
ATOM 2373 O O . MET A 1 293 ? -14.964 -4.387 5.783 1.00 97.19 293 MET A O 1
ATOM 2377 N N . TYR A 1 294 ? -15.771 -5.459 3.984 1.00 95.06 294 TYR A N 1
ATOM 2378 C CA . TYR A 1 294 ? -14.473 -5.930 3.504 1.00 95.06 294 TYR A CA 1
ATOM 2379 C C . TYR A 1 294 ? -13.489 -4.786 3.223 1.00 95.06 294 TYR A C 1
ATOM 2381 O O . TYR A 1 294 ? -12.382 -4.786 3.763 1.00 95.06 294 TYR A O 1
ATOM 2389 N N . SER A 1 295 ? -13.858 -3.825 2.368 1.00 93.19 295 SER A N 1
ATOM 2390 C CA . SER A 1 295 ? -12.959 -2.720 1.995 1.00 93.19 295 SER A CA 1
ATOM 2391 C C . SER A 1 295 ? -12.692 -1.795 3.178 1.00 93.19 295 SER A C 1
ATOM 2393 O O . SER A 1 295 ? -11.548 -1.401 3.384 1.00 93.19 295 SER A O 1
ATOM 2395 N N . TYR A 1 296 ? -13.705 -1.553 4.012 1.00 96.06 296 TYR A N 1
ATOM 2396 C CA . TYR A 1 296 ? -13.572 -0.740 5.214 1.00 96.06 296 TYR A CA 1
ATOM 2397 C C . TYR A 1 296 ? -12.611 -1.377 6.227 1.00 96.06 296 TYR A C 1
ATOM 2399 O O . TYR A 1 296 ? -11.631 -0.762 6.614 1.00 96.06 296 TYR A O 1
ATOM 2407 N N . ILE A 1 297 ? -12.785 -2.649 6.600 1.00 97.25 297 ILE A N 1
ATOM 2408 C CA . ILE A 1 297 ? -11.843 -3.316 7.518 1.00 97.25 297 ILE A CA 1
ATOM 2409 C C . ILE A 1 297 ? -10.446 -3.460 6.892 1.00 97.25 297 ILE A C 1
ATOM 2411 O O . ILE A 1 297 ? -9.442 -3.341 7.593 1.00 97.25 297 ILE A O 1
ATOM 2415 N N . SER A 1 298 ? -10.352 -3.644 5.571 1.00 94.56 298 SER A N 1
ATOM 2416 C CA . SER A 1 298 ? -9.060 -3.653 4.870 1.00 94.56 298 SER A CA 1
ATOM 2417 C C . SER A 1 298 ? -8.293 -2.334 5.031 1.00 94.56 298 SER A C 1
ATOM 2419 O O . SER A 1 298 ? -7.071 -2.373 5.203 1.00 94.56 298 SER A O 1
ATOM 2421 N N . SER A 1 299 ? -8.977 -1.182 5.001 1.00 93.44 299 SER A N 1
ATOM 2422 C CA . SER A 1 299 ? -8.327 0.120 5.200 1.00 93.44 299 SER A CA 1
ATOM 2423 C C . SER A 1 299 ? -7.829 0.287 6.640 1.00 93.44 299 SER A C 1
ATOM 2425 O O . SER A 1 299 ? -6.694 0.723 6.838 1.00 93.44 299 SER A O 1
ATOM 2427 N N . PHE A 1 300 ? -8.583 -0.190 7.638 1.00 96.00 300 PHE A N 1
ATOM 2428 C CA . PHE A 1 300 ? -8.126 -0.219 9.034 1.00 96.00 300 PHE A CA 1
ATOM 2429 C C . PHE A 1 300 ? -6.914 -1.135 9.250 1.00 96.00 300 PHE A C 1
ATOM 2431 O O . PHE A 1 300 ? -5.973 -0.747 9.934 1.00 96.00 300 PHE A O 1
ATOM 2438 N N . ILE A 1 301 ? -6.859 -2.312 8.617 1.00 95.94 301 ILE A N 1
ATOM 2439 C CA . ILE A 1 301 ? -5.665 -3.177 8.674 1.00 95.94 301 ILE A CA 1
ATOM 2440 C C . ILE A 1 301 ? -4.437 -2.456 8.103 1.00 95.94 301 ILE A C 1
ATOM 2442 O O . ILE A 1 301 ? -3.337 -2.545 8.658 1.00 95.94 301 ILE A O 1
ATOM 2446 N N . TRP A 1 302 ? -4.590 -1.757 6.974 1.00 92.25 302 TRP A N 1
ATOM 2447 C CA . TRP A 1 302 ? -3.496 -0.978 6.396 1.00 92.25 302 TRP A CA 1
ATOM 2448 C C . TRP A 1 302 ? -3.050 0.142 7.346 1.00 92.25 302 TRP A C 1
ATOM 2450 O O . TRP A 1 302 ? -1.850 0.299 7.587 1.00 92.25 302 TRP A O 1
ATOM 2460 N N . HIS A 1 303 ? -4.010 0.856 7.933 1.00 93.94 303 HIS A N 1
ATOM 2461 C CA . HIS A 1 303 ? -3.793 1.948 8.876 1.00 93.94 303 HIS A CA 1
ATOM 2462 C C . HIS A 1 303 ? -3.068 1.490 10.155 1.00 93.94 303 HIS A C 1
ATOM 2464 O O . HIS A 1 303 ? -2.031 2.051 10.520 1.00 93.94 303 HIS A O 1
ATOM 2470 N N . ASP A 1 304 ? -3.517 0.394 10.772 1.00 97.31 304 ASP A N 1
ATOM 2471 C CA . ASP A 1 304 ? -2.859 -0.229 11.926 1.00 97.31 304 ASP A CA 1
ATOM 2472 C C . ASP A 1 304 ? -1.401 -0.582 11.595 1.00 97.31 304 ASP A C 1
ATOM 2474 O O . ASP A 1 304 ? -0.473 -0.282 12.351 1.00 97.31 304 ASP A O 1
ATOM 2478 N N . ASN A 1 305 ? -1.169 -1.181 10.423 1.00 95.38 305 ASN A N 1
ATOM 2479 C CA . ASN A 1 305 ? 0.170 -1.555 9.974 1.00 95.38 305 ASN A CA 1
ATOM 2480 C C . ASN A 1 305 ? 1.061 -0.341 9.666 1.00 95.38 305 ASN A C 1
ATOM 2482 O O . ASN A 1 305 ? 2.278 -0.408 9.880 1.00 95.38 305 ASN A O 1
ATOM 2486 N N . HIS A 1 306 ? 0.493 0.765 9.182 1.00 93.88 306 HIS A N 1
ATOM 2487 C CA . HIS A 1 306 ? 1.210 2.026 9.006 1.00 93.88 306 HIS A CA 1
ATOM 2488 C C . HIS A 1 306 ? 1.747 2.536 10.352 1.00 93.88 306 HIS A C 1
ATOM 2490 O O . HIS A 1 306 ? 2.953 2.765 10.496 1.00 93.88 306 HIS A O 1
ATOM 2496 N N . HIS A 1 307 ? 0.889 2.619 11.370 1.00 97.38 307 HIS A N 1
ATOM 2497 C CA . HIS A 1 307 ? 1.288 3.047 12.711 1.00 97.38 307 HIS A CA 1
ATOM 2498 C C . HIS A 1 307 ? 2.219 2.054 13.409 1.00 97.38 307 HIS A C 1
ATOM 2500 O O . HIS A 1 307 ? 3.188 2.457 14.058 1.00 97.38 307 HIS A O 1
ATOM 2506 N N . LYS A 1 308 ? 2.022 0.751 13.197 1.00 97.44 308 LY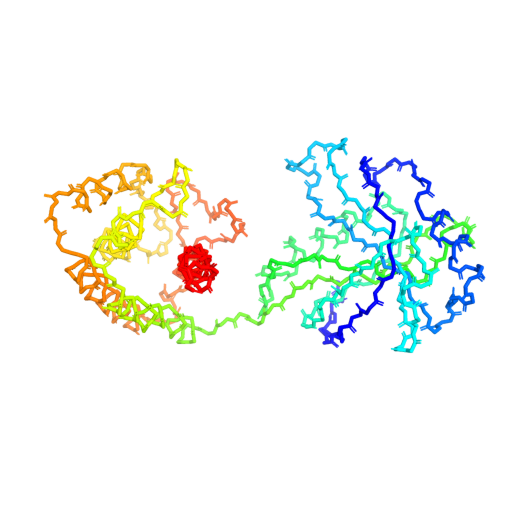S A N 1
ATOM 2507 C CA . LYS A 1 308 ? 2.948 -0.291 13.652 1.00 97.44 308 LYS A CA 1
ATOM 2508 C C . LYS A 1 308 ? 4.365 -0.063 13.148 1.00 97.44 308 LYS A C 1
ATOM 2510 O O . LYS A 1 308 ? 5.304 -0.130 13.940 1.00 97.44 308 LYS A O 1
ATOM 2515 N N . LYS A 1 309 ? 4.541 0.259 11.862 1.00 95.62 309 LYS A N 1
ATOM 2516 C CA . LYS A 1 309 ? 5.862 0.582 11.293 1.00 95.62 309 LYS A CA 1
ATOM 2517 C C . LYS A 1 309 ? 6.474 1.821 11.949 1.00 95.62 309 LYS A C 1
ATOM 2519 O O . LYS A 1 309 ? 7.657 1.793 12.284 1.00 95.62 309 LYS A O 1
ATOM 2524 N N . GLN A 1 310 ? 5.683 2.871 12.171 1.00 96.94 310 GLN A N 1
ATOM 2525 C CA . GLN A 1 310 ? 6.139 4.095 12.840 1.00 96.94 310 GLN A CA 1
ATOM 2526 C C . GLN A 1 310 ? 6.624 3.829 14.275 1.00 96.94 310 GLN A C 1
ATOM 2528 O O . GLN A 1 310 ? 7.719 4.250 14.645 1.00 96.94 310 GLN A O 1
ATOM 2533 N N . ILE A 1 311 ? 5.847 3.082 15.064 1.00 97.31 311 ILE A N 1
ATOM 2534 C CA . ILE A 1 311 ? 6.186 2.744 16.453 1.00 97.31 311 ILE A CA 1
ATOM 2535 C C . ILE A 1 311 ? 7.413 1.823 16.517 1.00 97.31 311 ILE A C 1
ATOM 2537 O O . ILE A 1 311 ? 8.311 2.044 17.330 1.00 97.31 311 ILE A O 1
ATOM 2541 N N . ILE A 1 312 ? 7.494 0.812 15.643 1.00 95.62 312 ILE A N 1
ATOM 2542 C CA . ILE A 1 312 ? 8.669 -0.069 15.558 1.00 95.62 312 ILE A CA 1
ATOM 2543 C C . ILE A 1 312 ? 9.924 0.745 15.224 1.00 95.62 312 ILE A C 1
ATOM 2545 O O . ILE A 1 312 ? 10.958 0.548 15.858 1.00 95.62 312 ILE A O 1
ATOM 2549 N N . ALA A 1 313 ? 9.841 1.671 14.264 1.00 94.25 313 ALA A N 1
ATOM 2550 C CA . ALA A 1 313 ? 10.965 2.528 13.898 1.00 94.25 313 ALA A CA 1
ATOM 2551 C C . ALA A 1 313 ? 11.434 3.393 15.080 1.00 94.25 313 ALA A C 1
ATOM 2553 O O . ALA A 1 313 ? 12.633 3.437 15.349 1.00 94.25 313 ALA A O 1
ATOM 2554 N N . PHE A 1 314 ? 10.500 4.002 15.818 1.00 95.50 314 PHE A N 1
ATOM 2555 C CA . PHE A 1 314 ? 10.790 4.804 17.010 1.00 95.50 314 PHE A CA 1
ATOM 2556 C C . PHE A 1 314 ? 11.528 4.012 18.097 1.00 95.50 314 PHE A C 1
ATOM 2558 O O . PHE A 1 314 ? 12.544 4.464 18.629 1.00 95.50 314 PHE A O 1
ATOM 2565 N N . PHE A 1 315 ? 11.054 2.808 18.422 1.00 93.81 315 PHE A N 1
ATOM 2566 C CA . PHE A 1 315 ? 11.723 1.992 19.431 1.00 93.81 315 PHE A CA 1
ATOM 2567 C C . PHE A 1 315 ? 13.068 1.449 18.935 1.00 93.81 315 PHE A C 1
ATOM 2569 O O . PHE A 1 315 ? 14.036 1.447 19.694 1.00 93.81 315 PHE A O 1
ATOM 2576 N N . ASN A 1 316 ? 13.175 1.054 17.664 1.00 90.88 316 ASN A N 1
ATOM 2577 C CA . ASN A 1 316 ? 14.438 0.583 17.094 1.00 90.88 316 ASN A CA 1
ATOM 2578 C C . ASN A 1 316 ? 15.515 1.676 17.080 1.00 90.88 316 ASN A C 1
ATOM 2580 O O . ASN A 1 316 ? 16.660 1.387 17.433 1.00 90.88 316 ASN A O 1
ATOM 2584 N N . SER A 1 317 ? 15.179 2.917 16.707 1.00 86.44 317 SER A N 1
ATOM 2585 C CA . SER A 1 317 ? 16.149 4.020 16.709 1.00 86.44 317 SER A CA 1
ATOM 2586 C C . SER A 1 317 ? 16.641 4.316 18.123 1.00 86.44 317 SER A C 1
ATOM 2588 O O . SER A 1 317 ? 17.842 4.430 18.345 1.00 86.44 317 SER A O 1
ATOM 2590 N N . LYS A 1 318 ? 15.730 4.328 19.100 1.00 78.25 318 LYS A N 1
ATOM 2591 C CA . LYS A 1 318 ? 16.060 4.569 20.505 1.00 78.25 318 LYS A CA 1
ATOM 2592 C C . LYS A 1 318 ? 16.991 3.498 21.079 1.00 78.25 318 LYS A C 1
ATOM 2594 O O . LYS A 1 318 ? 18.012 3.833 21.669 1.00 78.25 318 LYS A O 1
ATOM 2599 N N . TYR A 1 319 ? 16.684 2.214 20.877 1.00 74.06 319 TYR A N 1
ATOM 2600 C CA . TYR A 1 319 ? 17.555 1.151 21.385 1.00 74.06 319 TYR A CA 1
ATOM 2601 C C . TYR A 1 319 ? 18.917 1.147 20.690 1.00 74.06 319 TYR A C 1
ATOM 2603 O O . TYR A 1 319 ? 19.921 0.877 21.338 1.00 74.06 319 TYR A O 1
ATOM 2611 N N . SER A 1 320 ? 18.974 1.499 19.403 1.00 67.81 320 SER A N 1
ATOM 2612 C CA . SER A 1 320 ? 20.242 1.641 18.676 1.00 67.81 320 SER A CA 1
ATOM 2613 C C . SER A 1 320 ? 21.117 2.767 19.246 1.00 67.81 320 SER A C 1
ATOM 2615 O O . SER A 1 320 ? 22.328 2.593 19.357 1.00 67.81 320 SER A O 1
ATOM 2617 N N . GLU A 1 321 ? 20.516 3.890 19.651 1.00 61.81 321 GLU A N 1
ATOM 2618 C CA . GLU A 1 321 ? 21.206 5.002 20.322 1.00 61.81 321 GLU A CA 1
ATOM 2619 C C . GLU A 1 321 ? 21.690 4.615 21.730 1.00 61.81 321 GLU A C 1
ATOM 2621 O O . GLU A 1 321 ? 22.841 4.879 22.074 1.00 61.81 321 GLU A O 1
ATOM 2626 N N . ASP A 1 322 ? 20.873 3.904 22.514 1.00 57.47 322 ASP A N 1
ATOM 2627 C CA . ASP A 1 322 ? 21.238 3.453 23.868 1.00 57.47 322 ASP A CA 1
ATOM 2628 C C . ASP A 1 322 ? 22.431 2.469 23.876 1.00 57.47 322 ASP A C 1
ATOM 2630 O O . ASP A 1 322 ? 23.160 2.379 24.869 1.00 57.47 322 ASP A O 1
ATOM 2634 N N . PHE A 1 323 ? 22.666 1.746 22.772 1.00 47.53 323 PHE A N 1
ATOM 2635 C CA . PHE A 1 323 ? 23.846 0.889 22.588 1.00 47.53 323 PHE A CA 1
ATOM 2636 C C . PHE A 1 323 ? 25.108 1.649 22.153 1.00 47.53 323 PHE A C 1
ATOM 2638 O O . PHE A 1 323 ? 26.202 1.116 22.324 1.00 47.53 323 PHE A O 1
ATOM 2645 N N . GLN A 1 324 ? 24.993 2.872 21.625 1.00 45.00 324 GLN A N 1
ATOM 2646 C CA . GLN A 1 324 ? 26.158 3.701 21.281 1.00 45.00 324 GLN A CA 1
ATOM 2647 C C . GLN A 1 324 ? 26.663 4.567 22.446 1.00 45.00 324 GLN A C 1
ATOM 2649 O O . GLN A 1 324 ? 27.737 5.154 22.343 1.00 45.00 324 GLN A O 1
ATOM 2654 N N . VAL A 1 325 ? 25.920 4.637 23.557 1.00 42.62 325 VAL A N 1
ATOM 2655 C CA . VAL A 1 325 ? 26.231 5.499 24.716 1.00 42.62 325 VAL A CA 1
ATOM 2656 C C . VAL A 1 325 ? 26.660 4.686 25.957 1.00 42.62 325 VAL A C 1
ATOM 2658 O O . VAL A 1 325 ? 26.603 5.183 27.080 1.00 42.62 325 VAL A O 1
ATOM 2661 N N . LYS A 1 326 ? 27.125 3.441 25.791 1.00 35.66 326 LYS A N 1
ATOM 2662 C CA . LYS A 1 326 ? 27.680 2.632 26.894 1.00 35.66 326 LYS A CA 1
ATOM 2663 C C . LYS A 1 326 ? 29.166 2.352 26.766 1.00 35.66 326 LYS A C 1
ATOM 2665 O O . LYS A 1 326 ? 29.591 1.929 25.671 1.00 35.66 326 LYS A O 1
#

InterPro domains:
  IPR010499 Bacterial transcription activator, effector binding [SM00871] (1-155)
  IPR011256 Regulatory factor, effector binding domain superfamily [G3DSA:3.20.80.10] (1-155)
  IPR011256 Regulatory factor, effector binding domain superfamily [SSF55136] (1-157)
  IPR024775 Hercynine oxygenase, DinB-like domain [PF12867] (176-311)
  IPR029442 GyrI-like small molecule binding domain [PF06445] (1-155)
  IPR034660 DinB/YfiT-like putative metalloenzymes [G3DSA:1.20.120.450] (156-316)
  IPR034660 DinB/YfiT-like putative metalloenzymes [SSF109854] (159-313)
  IPR050908 DNA gyrase inhibitor-like [PTHR40055] (1-157)

Nearest PDB structures (foldseek):
  1jyh-assembly1_A  TM=8.872E-01  e=9.973E-11  Escherichia coli
  7r3w-assembly3_C  TM=8.583E-01  e=8.914E-11  Salmonella enterica subsp. enterica serovar Typhimurium
  7r3w-assembly4_D  TM=8.249E-01  e=3.242E-10  Salmonella enterica subsp. enterica serovar Typhimurium
  3q1m-assembly1_A  TM=6.754E-01  e=1.313E-05  Bacillus subtilis
  7vwy-assembly1_G  TM=5.742E-01  e=1.739E-05  Escherichia coli K-12

Radius of gyration: 23.89 Å; Cα contacts (8 Å, |Δi|>4): 492; chains: 1; bounding box: 62×33×71 Å

Secondary structure (DSSP, 8-state):
---EEEEEPPEEEEEEEEES-TTS--SHHHHHHHHHHHTT--TTTS-EEEEE-S-TTTS-GGG-EEEEEEE--TT--GGG-TTSEEEEE--EEEEEEEEEE-GGGHHHHHHIIIIIIHHHSSEEE-SS--EEEE-S-GGGSTT--EEEEEEEEEEEPPPHHHHHHHHHTHHHHHHHGGGS-HHHHTSBSSTTS-BHHHHHHHHHHHHHHIIIIIGGG--TT-EE-PPPHHHHHHHHHHHHTTT--HHHHHHHHHHHHHHHHHHHHTS-HHHHT---EETTBSB-TTT-PBP-HHHHHHHHHHHHHHHHHHHHHHHHHHHHHHHH--

Organism: NCBI:txid1227360

Solvent-accessible surface area (backbone atoms only — not comparable to full-atom values): 18056 Å² total; per-residue (Å²): 138,76,76,43,84,43,77,47,69,68,41,49,28,43,38,38,79,45,70,33,46,92,88,53,94,73,64,48,60,57,55,45,49,56,53,30,58,77,68,74,55,45,71,90,85,29,50,43,33,41,31,64,71,50,59,73,91,84,34,59,46,72,70,21,39,36,35,38,31,36,48,55,66,95,82,62,70,64,88,82,46,85,91,57,44,74,51,73,48,77,48,46,46,22,42,36,38,78,43,75,43,50,69,86,52,49,62,57,55,52,43,48,44,64,70,56,43,36,78,77,46,74,38,39,80,42,104,56,74,40,41,33,34,52,75,54,61,29,90,80,34,98,83,48,34,34,34,31,46,35,30,41,33,37,43,73,56,66,53,73,70,56,46,53,50,59,52,53,53,51,42,64,56,52,58,61,52,70,78,56,53,66,74,61,35,65,36,52,61,45,91,97,44,62,20,52,33,30,50,44,21,31,54,22,48,49,36,44,44,38,53,72,68,45,58,85,53,66,37,72,78,30,70,41,82,69,78,61,66,65,60,57,43,49,54,18,36,53,51,39,70,68,76,60,57,58,65,58,36,45,52,48,25,42,56,27,44,53,53,38,48,53,57,59,69,70,48,53,72,73,57,36,66,29,47,26,24,51,73,80,37,55,44,40,88,89,77,67,43,59,34,23,54,57,53,50,51,50,51,50,45,53,50,54,52,54,53,49,51,52,53,52,50,36,53,52,53,50,54,57,52,62,65,73,74,112

Mean predicted aligned error: 5.92 Å